Protein AF-A0A382E4Y6-F1 (afdb_monomer_lite)

InterPro domains:
  IPR000515 ABC transporter type 1, transmembrane domain MetI-like [PF00528] (157-208)
  IPR000515 ABC transporter type 1, transmembrane domain MetI-like [cd06261] (139-215)
  IPR035906 MetI-like superfamily [G3DSA:1.10.3720.10] (128-218)
  IPR035906 MetI-like superfamily [SSF161098] (133-205)
  IPR045621 ABC transporter type 1, GsiC-like, N-terminal domain [PF19300] (31-145)

pLDDT: mean 83.06, std 12.15, rang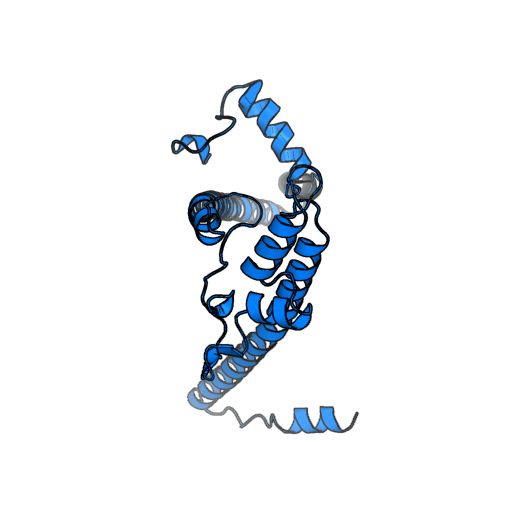e [45.38, 96.25]

Organism: NCBI:txid408172

Structure (mmCIF, N/CA/C/O backbone):
data_AF-A0A382E4Y6-F1
#
_entry.id   AF-A0A382E4Y6-F1
#
loop_
_atom_site.group_PDB
_atom_site.id
_atom_site.type_symbol
_atom_site.label_atom_id
_atom_site.label_alt_id
_atom_site.label_comp_id
_atom_site.label_asym_id
_atom_site.label_entity_id
_atom_site.label_seq_id
_atom_site.pdbx_PDB_ins_code
_atom_site.Cartn_x
_atom_site.Cartn_y
_atom_site.Cartn_z
_atom_site.occupancy
_atom_site.B_iso_or_equiv
_atom_site.auth_seq_id
_atom_site.auth_comp_id
_atom_site.auth_asym_id
_atom_site.auth_atom_id
_atom_site.pdbx_PDB_model_num
ATOM 1 N N . MET A 1 1 ? -4.560 -41.224 6.521 1.00 51.28 1 MET A N 1
ATOM 2 C CA . MET A 1 1 ? -4.813 -40.820 7.931 1.00 51.28 1 MET A CA 1
ATOM 3 C C . MET A 1 1 ? -3.681 -41.169 8.910 1.00 51.28 1 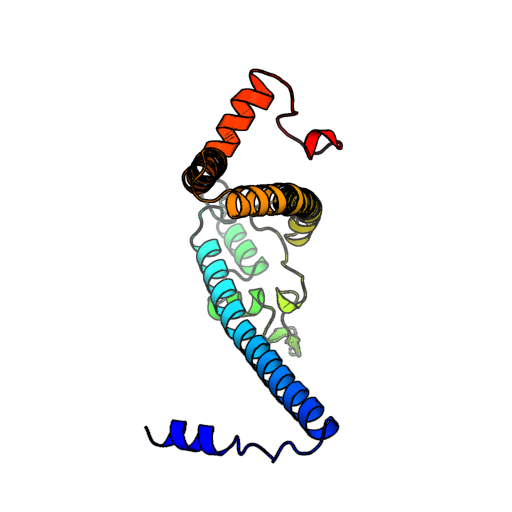MET A C 1
ATOM 5 O O . MET A 1 1 ? -3.646 -40.621 10.003 1.00 51.28 1 MET A O 1
ATOM 9 N N . THR A 1 2 ? -2.705 -42.002 8.540 1.00 55.41 2 THR A N 1
ATOM 10 C CA . THR A 1 2 ? -1.628 -42.487 9.430 1.00 55.41 2 THR A CA 1
ATOM 11 C C . THR A 1 2 ? -0.417 -41.550 9.576 1.00 55.41 2 THR A C 1
ATOM 13 O O . THR A 1 2 ? 0.261 -41.594 10.602 1.00 55.41 2 THR A O 1
ATOM 16 N N . LEU A 1 3 ? -0.154 -40.653 8.613 1.00 51.41 3 LEU A N 1
ATOM 17 C CA . LEU A 1 3 ? 0.979 -39.710 8.685 1.00 51.41 3 LEU A CA 1
ATOM 18 C C . LEU A 1 3 ? 0.720 -38.518 9.631 1.00 51.41 3 LEU A C 1
ATOM 20 O O . LEU A 1 3 ? 1.614 -38.103 10.366 1.00 51.41 3 LEU A O 1
ATOM 24 N N . PHE A 1 4 ? -0.519 -38.017 9.676 1.00 45.38 4 PHE A N 1
ATOM 25 C CA . PHE A 1 4 ? -0.918 -36.899 10.544 1.00 45.38 4 PHE A CA 1
ATOM 26 C C . PHE A 1 4 ? -0.935 -37.305 12.031 1.00 45.38 4 PHE A C 1
ATOM 28 O O . PHE A 1 4 ? -0.467 -36.563 12.893 1.00 45.38 4 PHE A O 1
ATOM 35 N N . ALA A 1 5 ? -1.350 -38.543 12.327 1.00 53.09 5 ALA A N 1
ATOM 36 C CA . ALA A 1 5 ? -1.283 -39.122 13.671 1.00 53.09 5 ALA A CA 1
ATOM 37 C C . ALA A 1 5 ? 0.167 -39.338 14.164 1.00 53.09 5 ALA A C 1
ATOM 39 O O . ALA A 1 5 ? 0.447 -39.202 15.357 1.00 53.09 5 ALA A O 1
ATOM 40 N N . ARG A 1 6 ? 1.116 -39.626 13.257 1.00 52.06 6 ARG A N 1
ATOM 41 C CA . ARG A 1 6 ? 2.553 -39.723 13.586 1.00 52.06 6 ARG A CA 1
ATOM 42 C C . ARG A 1 6 ? 3.189 -38.360 13.873 1.00 52.06 6 ARG A C 1
ATOM 44 O O . A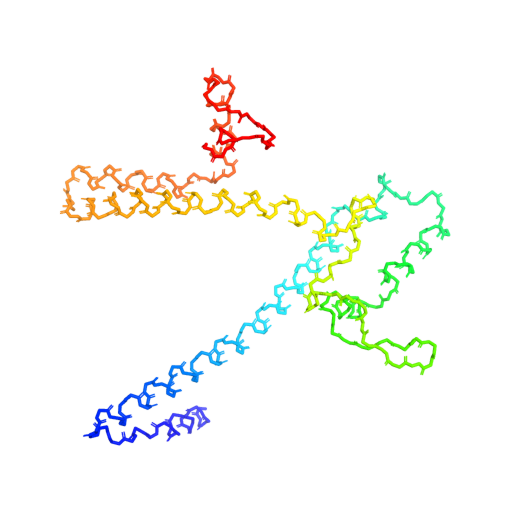RG A 1 6 ? 4.036 -38.276 14.758 1.00 52.06 6 ARG A O 1
ATOM 51 N N . LEU A 1 7 ? 2.755 -37.300 13.190 1.00 50.59 7 LEU A N 1
ATOM 52 C CA . LEU A 1 7 ? 3.208 -35.925 13.439 1.00 50.59 7 LEU A CA 1
ATOM 53 C C . LEU A 1 7 ? 2.771 -35.401 14.818 1.00 50.59 7 LEU A C 1
ATOM 55 O O . LEU A 1 7 ? 3.559 -34.744 15.495 1.00 50.59 7 LEU A O 1
ATOM 59 N N . LEU A 1 8 ? 1.576 -35.775 15.288 1.00 50.34 8 LEU A N 1
ATOM 60 C CA . LEU A 1 8 ? 1.082 -35.405 16.622 1.00 50.34 8 LEU A CA 1
ATOM 61 C C . LEU A 1 8 ? 1.810 -36.132 17.768 1.00 50.34 8 LEU A C 1
ATOM 63 O O . LEU A 1 8 ? 2.012 -35.547 18.829 1.00 50.34 8 LEU A O 1
ATOM 67 N N . LYS A 1 9 ? 2.299 -37.363 17.552 1.00 48.94 9 LYS A N 1
ATOM 68 C CA . LYS A 1 9 ? 3.120 -38.090 18.545 1.00 48.94 9 LYS A CA 1
ATOM 69 C C . LYS A 1 9 ? 4.523 -37.501 18.751 1.00 48.94 9 LYS A C 1
ATOM 71 O O . LYS A 1 9 ? 5.172 -37.843 19.738 1.00 48.94 9 LYS A O 1
ATOM 76 N N . ARG A 1 10 ? 4.995 -36.616 17.863 1.00 52.25 10 ARG A N 1
ATOM 77 C CA . ARG A 1 10 ? 6.308 -35.956 17.995 1.00 52.25 10 ARG A CA 1
ATOM 78 C C . ARG A 1 10 ? 6.296 -34.784 18.986 1.00 52.25 10 ARG A C 1
ATOM 80 O O . ARG A 1 10 ? 7.358 -34.366 19.429 1.00 52.25 10 ARG A O 1
ATOM 87 N N . PHE A 1 11 ? 5.116 -34.331 19.413 1.00 53.75 11 PHE A N 1
ATOM 88 C CA . PHE A 1 11 ? 4.931 -33.382 20.515 1.00 53.75 11 PHE A CA 1
ATOM 89 C C . PHE A 1 11 ? 4.600 -34.121 21.825 1.00 53.75 11 PHE A C 1
ATOM 91 O O . PHE A 1 11 ? 3.566 -33.886 22.452 1.00 53.75 11 PHE A O 1
ATOM 98 N N . LYS A 1 12 ? 5.474 -35.041 22.264 1.00 50.88 12 LYS A N 1
ATOM 99 C CA . LYS A 1 12 ? 5.459 -35.509 23.661 1.00 50.88 12 LYS A CA 1
ATOM 100 C C . LYS A 1 12 ? 5.633 -34.272 24.546 1.00 50.88 12 LYS A C 1
ATOM 102 O O . LYS A 1 12 ? 6.680 -33.639 24.478 1.00 50.88 12 LYS A O 1
ATOM 107 N N . ARG A 1 13 ? 4.616 -33.918 25.338 1.00 56.53 13 ARG A N 1
ATOM 108 C CA . ARG A 1 13 ? 4.716 -32.886 26.381 1.00 56.53 13 ARG A CA 1
ATOM 109 C C . ARG A 1 13 ? 5.816 -33.332 27.360 1.00 56.53 13 ARG A C 1
ATOM 111 O O . ARG A 1 13 ? 5.586 -34.328 28.048 1.00 56.53 13 ARG A O 1
ATOM 118 N N . PRO A 1 14 ? 7.003 -32.698 27.414 1.00 52.12 14 PRO A N 1
ATOM 119 C CA . PRO A 1 14 ? 7.914 -32.962 28.517 1.00 52.12 14 PRO A CA 1
ATOM 120 C C . PRO A 1 14 ? 7.215 -32.465 29.780 1.00 52.12 14 PRO A C 1
ATOM 122 O O . PRO A 1 14 ? 6.557 -31.424 29.757 1.00 52.12 14 PRO A O 1
ATOM 125 N N . ALA A 1 15 ? 7.262 -33.247 30.848 1.00 57.88 15 ALA A N 1
ATOM 126 C CA . ALA A 1 15 ? 6.521 -32.917 32.044 1.00 57.88 15 ALA A CA 1
ATOM 127 C C . ALA A 1 15 ? 7.052 -31.595 32.643 1.00 57.88 15 ALA A C 1
ATOM 129 O O . ALA A 1 15 ? 8.237 -31.409 32.916 1.00 57.88 15 ALA A O 1
ATOM 130 N N . LEU A 1 16 ? 6.141 -30.623 32.704 1.00 55.69 16 LEU A N 1
ATOM 131 C CA . LEU A 1 16 ? 6.367 -29.215 33.018 1.00 55.69 16 LEU A CA 1
ATOM 132 C C . LEU A 1 16 ? 6.394 -29.014 34.540 1.00 55.69 16 LEU A C 1
ATOM 134 O O . LEU A 1 16 ? 5.511 -28.369 35.090 1.00 55.69 16 LEU A O 1
ATOM 138 N N . TYR A 1 17 ? 7.367 -29.591 35.244 1.00 60.00 17 TYR A N 1
ATOM 139 C CA . TYR A 1 17 ? 7.476 -29.439 36.709 1.00 60.00 17 TYR A CA 1
ATOM 140 C C . TYR A 1 17 ? 8.335 -28.240 37.153 1.00 60.00 17 TYR A C 1
ATOM 142 O O . TYR A 1 17 ? 8.435 -27.961 38.341 1.00 60.00 17 TYR A O 1
ATOM 150 N N . SER A 1 18 ? 8.941 -27.500 36.218 1.00 69.50 18 SER A N 1
ATOM 151 C CA . SER A 1 18 ? 9.778 -26.326 36.505 1.00 69.50 18 SER A CA 1
ATOM 152 C C . SER A 1 18 ? 9.370 -25.127 35.647 1.00 69.50 18 SER A C 1
ATOM 154 O O . SER A 1 18 ? 9.156 -25.263 34.439 1.00 69.50 18 SER A O 1
ATOM 156 N N . VAL A 1 19 ? 9.325 -23.935 36.256 1.00 69.12 19 VAL A N 1
ATOM 157 C CA . VAL A 1 19 ? 9.050 -22.646 35.586 1.00 69.12 19 VAL A CA 1
ATOM 158 C C . VAL A 1 19 ? 10.019 -22.403 34.418 1.00 69.12 19 VAL A C 1
ATOM 160 O O . VAL A 1 19 ? 9.626 -21.858 33.386 1.00 69.12 19 VAL A O 1
ATOM 163 N N . ALA A 1 20 ? 11.268 -22.870 34.529 1.00 68.31 20 ALA A N 1
ATOM 164 C CA . ALA A 1 20 ? 12.253 -22.795 33.449 1.00 68.31 20 ALA A CA 1
ATOM 165 C C . ALA A 1 20 ? 11.890 -23.710 32.264 1.00 68.31 20 ALA A C 1
ATOM 167 O O . ALA A 1 20 ? 11.989 -23.294 31.109 1.00 68.31 20 ALA A O 1
ATOM 168 N N . GLY A 1 21 ? 11.391 -24.920 32.541 1.00 67.19 21 GLY A N 1
A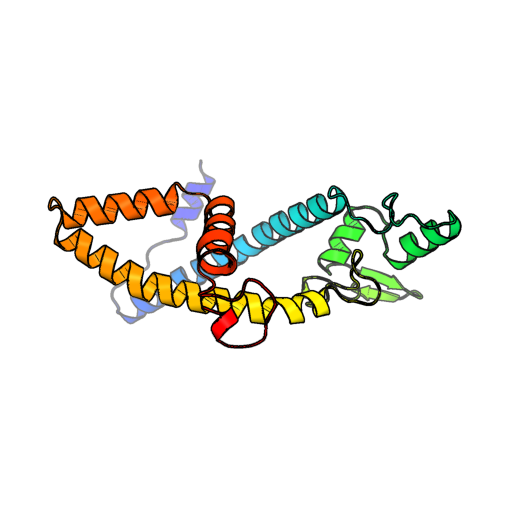TOM 169 C CA . GLY A 1 21 ? 10.909 -25.857 31.520 1.00 67.19 21 GLY A CA 1
ATOM 170 C C . GLY A 1 21 ? 9.664 -25.346 30.789 1.00 67.19 21 GLY A C 1
ATOM 171 O O . GLY A 1 21 ? 9.567 -25.484 29.571 1.00 67.19 21 GLY A O 1
ATOM 172 N N . ALA A 1 22 ? 8.756 -24.676 31.506 1.00 66.81 22 ALA A N 1
ATOM 173 C CA . ALA A 1 22 ? 7.596 -24.018 30.907 1.00 66.81 22 ALA A CA 1
ATOM 174 C C . ALA A 1 22 ? 7.991 -22.858 29.992 1.00 66.81 22 ALA A C 1
ATOM 176 O O . ALA A 1 22 ? 7.550 -22.818 28.844 1.00 66.81 22 ALA A O 1
ATOM 177 N N . ARG A 1 23 ? 8.883 -21.965 30.441 1.00 70.38 23 ARG A N 1
ATOM 178 C CA . ARG A 1 23 ? 9.388 -20.853 29.614 1.00 70.38 23 ARG A CA 1
ATOM 179 C C . ARG A 1 23 ? 10.097 -21.347 28.352 1.00 70.38 23 ARG A C 1
ATOM 181 O O . ARG A 1 23 ? 9.817 -20.836 27.272 1.00 70.38 23 ARG A O 1
ATOM 188 N N . ALA A 1 24 ? 10.959 -22.358 28.462 1.00 68.38 24 ALA A N 1
ATOM 189 C CA . ALA A 1 24 ? 11.664 -22.930 27.314 1.00 68.38 24 ALA A CA 1
ATOM 190 C C . ALA A 1 24 ? 10.701 -23.564 26.295 1.00 68.38 24 ALA A C 1
ATOM 192 O O . ALA A 1 24 ? 10.855 -23.369 25.090 1.00 68.38 24 ALA A O 1
ATOM 193 N N . TRP A 1 25 ? 9.668 -24.265 26.771 1.00 66.88 25 TRP A N 1
ATOM 194 C CA . TRP A 1 25 ? 8.649 -24.863 25.911 1.00 66.88 25 TRP A CA 1
ATOM 195 C C . TRP A 1 25 ? 7.780 -23.805 25.213 1.00 66.88 25 TRP A C 1
ATOM 197 O O . TRP A 1 25 ? 7.598 -23.880 23.998 1.00 66.88 25 TRP A O 1
ATOM 207 N N . PHE A 1 26 ? 7.319 -22.771 25.929 1.00 71.06 26 PHE A N 1
ATOM 208 C CA . PHE A 1 26 ? 6.587 -21.648 25.328 1.00 71.06 26 PHE A CA 1
ATOM 209 C C . PHE A 1 26 ? 7.433 -20.882 24.300 1.00 71.06 26 PHE A C 1
ATOM 211 O O . PHE A 1 26 ? 6.920 -20.568 23.226 1.00 71.06 26 PHE A O 1
ATOM 218 N N . CYS A 1 27 ? 8.720 -20.630 24.565 1.00 70.94 27 CYS A N 1
ATOM 219 C CA . CYS A 1 27 ? 9.629 -20.012 23.593 1.00 70.94 27 CYS A CA 1
ATOM 220 C C . CYS A 1 27 ? 9.820 -20.885 22.347 1.00 70.94 27 CYS A C 1
ATOM 222 O O . CYS A 1 27 ? 9.743 -20.375 21.232 1.00 70.94 27 CYS A O 1
ATOM 224 N N . ALA A 1 28 ? 10.014 -22.197 22.511 1.00 71.25 28 ALA A N 1
ATOM 225 C CA . ALA A 1 28 ? 10.185 -23.118 21.389 1.00 71.25 28 ALA A CA 1
ATOM 226 C C . ALA A 1 28 ? 8.916 -23.225 20.526 1.00 71.25 28 ALA A C 1
ATOM 228 O O . ALA A 1 28 ? 8.999 -23.200 19.298 1.00 71.25 28 ALA A O 1
ATOM 229 N N . VAL A 1 29 ? 7.735 -23.287 21.151 1.00 76.62 29 VAL A N 1
ATOM 230 C CA . VAL A 1 29 ? 6.440 -23.294 20.449 1.00 76.62 29 VAL A CA 1
ATOM 231 C C . VAL A 1 29 ? 6.194 -21.961 19.736 1.00 76.62 29 VAL A C 1
ATOM 233 O O . VAL A 1 29 ? 5.791 -21.961 18.573 1.00 76.62 29 VAL A O 1
ATOM 236 N N . SER A 1 30 ? 6.489 -20.833 20.386 1.00 82.00 30 SER A N 1
ATOM 237 C CA . SER A 1 30 ? 6.337 -19.495 19.799 1.00 82.00 30 SER A CA 1
ATOM 238 C C . SER A 1 30 ? 7.295 -19.271 18.627 1.00 82.00 30 SER A C 1
ATOM 240 O O . SER A 1 30 ? 6.879 -18.743 17.598 1.00 82.00 30 SER A O 1
ATOM 242 N N . LEU A 1 31 ? 8.547 -19.730 18.732 1.00 85.94 31 LEU A N 1
ATOM 243 C CA . LEU A 1 31 ? 9.537 -19.654 17.657 1.00 85.94 31 LEU A CA 1
ATOM 244 C C . LEU A 1 31 ? 9.159 -20.558 16.480 1.00 85.94 31 LEU A C 1
ATOM 246 O O . LEU A 1 31 ? 9.205 -20.120 15.335 1.00 85.94 31 LEU A O 1
ATOM 250 N N . ALA A 1 32 ? 8.726 -21.795 16.740 1.00 85.19 32 ALA A N 1
ATOM 251 C CA . ALA A 1 32 ? 8.259 -22.697 15.690 1.00 85.19 32 ALA A CA 1
ATOM 252 C C . ALA A 1 32 ? 7.020 -22.140 14.968 1.00 85.19 32 ALA A C 1
ATOM 254 O O . ALA A 1 32 ? 6.927 -22.228 13.743 1.00 85.19 32 ALA A O 1
ATOM 255 N N . TYR A 1 33 ? 6.085 -21.529 15.703 1.00 87.81 33 TYR A N 1
ATOM 256 C CA . TYR A 1 33 ? 4.931 -20.843 15.122 1.00 87.81 33 TYR A CA 1
ATOM 257 C C . TYR A 1 33 ? 5.346 -19.616 14.301 1.00 87.81 33 TYR A C 1
ATOM 259 O O . TYR A 1 33 ? 4.873 -19.451 13.178 1.00 87.81 33 TYR A O 1
ATOM 267 N N . PHE A 1 34 ? 6.260 -18.790 14.817 1.00 90.50 34 PHE A N 1
ATOM 268 C CA . PHE A 1 34 ? 6.789 -17.622 14.114 1.00 90.50 34 PHE A CA 1
ATOM 269 C C . PHE A 1 34 ? 7.501 -18.010 12.813 1.00 90.50 34 PHE A C 1
ATOM 271 O O . PHE A 1 34 ? 7.185 -17.464 11.759 1.00 90.50 34 PHE A O 1
ATOM 278 N N . LEU A 1 35 ? 8.388 -19.007 12.854 1.00 91.94 35 LEU A N 1
ATOM 279 C CA . LEU A 1 35 ? 9.085 -19.524 11.673 1.00 91.94 35 LEU A CA 1
ATOM 280 C C . LEU A 1 35 ? 8.115 -20.146 10.668 1.00 91.94 35 LEU A C 1
ATOM 282 O O . LEU A 1 35 ? 8.244 -19.911 9.471 1.00 91.94 35 LEU A O 1
ATOM 286 N N . ARG A 1 36 ? 7.104 -20.890 11.134 1.00 90.50 36 ARG A N 1
ATOM 287 C CA . ARG A 1 36 ? 6.051 -21.420 10.259 1.00 90.50 36 ARG A CA 1
ATOM 288 C C . ARG A 1 36 ? 5.264 -20.292 9.598 1.00 90.50 36 ARG A C 1
ATOM 290 O O . ARG A 1 36 ? 4.980 -20.381 8.409 1.00 90.50 36 ARG A O 1
ATOM 297 N N . ARG A 1 37 ? 4.944 -19.229 10.339 1.00 89.88 37 ARG A N 1
ATOM 298 C CA . ARG A 1 37 ? 4.254 -18.049 9.810 1.00 89.88 37 ARG A CA 1
ATOM 299 C C . ARG A 1 37 ? 5.113 -17.322 8.777 1.00 89.88 37 ARG A C 1
ATOM 301 O O . ARG A 1 37 ? 4.612 -16.996 7.706 1.00 89.88 37 ARG A O 1
ATOM 308 N N . LEU A 1 38 ? 6.405 -17.149 9.046 1.00 91.75 38 LEU A N 1
ATOM 309 C CA . LEU A 1 38 ? 7.357 -16.566 8.100 1.00 91.75 38 LEU A CA 1
ATOM 310 C C . LEU A 1 38 ? 7.475 -17.419 6.828 1.00 91.75 38 LEU A C 1
ATOM 312 O O . LEU A 1 38 ? 7.397 -16.893 5.722 1.00 91.75 38 LEU A O 1
ATOM 316 N N . ALA A 1 39 ? 7.546 -18.743 6.973 1.00 92.38 39 ALA A N 1
ATOM 317 C CA . ALA A 1 39 ? 7.551 -19.666 5.845 1.00 92.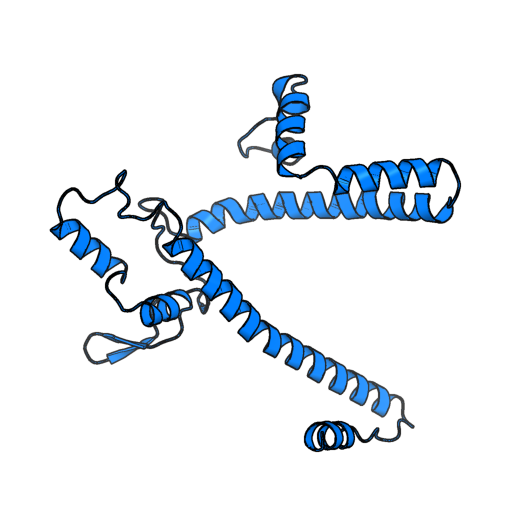38 39 ALA A CA 1
ATOM 318 C C . ALA A 1 39 ? 6.252 -19.603 5.026 1.00 92.38 39 ALA A C 1
ATOM 320 O O . ALA A 1 39 ? 6.313 -19.735 3.811 1.00 92.38 39 ALA A O 1
ATOM 321 N N . THR A 1 40 ? 5.088 -19.359 5.648 1.00 91.50 40 THR A N 1
ATOM 322 C CA . THR A 1 40 ? 3.821 -19.148 4.918 1.00 91.50 40 THR A CA 1
ATOM 323 C C . THR A 1 40 ? 3.718 -17.785 4.231 1.00 91.50 40 THR A C 1
ATOM 325 O O . THR A 1 40 ? 2.948 -17.655 3.283 1.00 91.50 40 THR A O 1
ATOM 328 N N . LEU A 1 41 ? 4.499 -16.779 4.649 1.00 92.19 41 LEU A N 1
ATOM 329 C CA . LEU A 1 41 ? 4.539 -15.481 3.965 1.00 92.19 41 LEU A CA 1
ATOM 330 C C . LEU A 1 41 ? 5.225 -15.576 2.603 1.00 92.19 41 LEU A C 1
ATOM 332 O O . LEU A 1 41 ? 4.799 -14.903 1.673 1.00 92.19 41 LEU A O 1
ATOM 336 N N . VAL A 1 42 ? 6.239 -16.430 2.460 1.00 91.12 42 VAL A N 1
ATOM 337 C CA . VAL A 1 42 ? 6.957 -16.611 1.189 1.00 91.12 42 VAL A CA 1
ATOM 338 C C . VAL A 1 42 ? 6.017 -17.004 0.035 1.00 91.12 42 VAL A C 1
ATOM 340 O O . VAL A 1 42 ? 5.952 -16.252 -0.937 1.00 91.12 42 VAL A O 1
ATOM 343 N N . PRO A 1 43 ? 5.237 -18.106 0.104 1.00 92.56 43 PRO A N 1
ATOM 344 C CA . PRO A 1 43 ? 4.317 -18.459 -0.972 1.00 92.56 43 PRO A CA 1
ATOM 345 C C . PRO A 1 43 ? 3.209 -17.416 -1.144 1.00 92.56 43 PRO A C 1
ATOM 347 O O . PRO A 1 43 ? 2.799 -17.166 -2.271 1.00 92.56 43 PRO A O 1
ATOM 350 N N . LEU A 1 44 ? 2.758 -16.762 -0.067 1.00 93.88 44 LEU A N 1
ATOM 351 C CA . LEU A 1 44 ? 1.761 -15.695 -0.153 1.00 93.88 44 LEU A CA 1
ATOM 352 C C . LEU A 1 44 ? 2.271 -14.508 -0.986 1.00 93.88 44 LEU A C 1
ATOM 354 O O . LEU A 1 44 ? 1.586 -14.062 -1.902 1.00 93.88 44 LEU A O 1
ATOM 358 N N . VAL A 1 45 ? 3.481 -14.022 -0.701 1.00 91.81 45 VAL A N 1
ATOM 359 C CA . VAL A 1 45 ? 4.112 -12.921 -1.444 1.00 91.81 45 VAL A CA 1
ATOM 360 C C . VAL A 1 45 ? 4.377 -13.326 -2.893 1.00 91.81 45 VAL A C 1
ATOM 362 O O . VAL A 1 45 ? 4.147 -12.526 -3.799 1.00 91.81 45 VAL A O 1
ATOM 365 N N . LEU A 1 46 ? 4.796 -14.568 -3.147 1.00 91.88 46 LEU A N 1
ATOM 366 C CA . LEU A 1 46 ? 4.967 -15.070 -4.513 1.00 91.88 46 LEU A CA 1
ATOM 367 C C . LEU A 1 46 ? 3.639 -15.083 -5.281 1.00 91.88 46 LEU A C 1
ATOM 369 O O . LEU A 1 46 ? 3.578 -14.561 -6.389 1.00 91.88 46 LEU A O 1
ATOM 373 N N . VAL A 1 47 ? 2.554 -15.576 -4.683 1.00 94.50 47 VAL A N 1
ATOM 374 C CA . VAL A 1 47 ? 1.228 -15.563 -5.322 1.00 94.50 47 VAL A CA 1
ATOM 375 C C . VAL A 1 47 ? 0.759 -14.132 -5.594 1.00 94.50 47 VAL A C 1
ATOM 377 O O . VAL A 1 47 ? 0.357 -13.829 -6.714 1.00 94.50 47 VAL A O 1
ATOM 380 N N . ILE A 1 48 ? 0.849 -13.231 -4.612 1.00 94.81 48 ILE A N 1
ATOM 381 C CA . ILE A 1 48 ? 0.411 -11.836 -4.777 1.00 94.81 48 ILE A CA 1
ATOM 382 C C . ILE A 1 48 ? 1.258 -11.116 -5.833 1.00 94.81 48 ILE A C 1
ATOM 384 O O . ILE A 1 48 ? 0.709 -10.431 -6.692 1.00 94.81 48 ILE A O 1
ATOM 388 N N . SER A 1 49 ? 2.581 -11.290 -5.812 1.00 92.44 49 SER A N 1
ATOM 389 C CA . SER A 1 49 ? 3.478 -10.684 -6.804 1.00 92.44 49 SER A CA 1
ATOM 390 C C . SER A 1 49 ? 3.237 -11.231 -8.210 1.00 92.44 49 SER A C 1
ATOM 392 O O . SER A 1 49 ? 3.276 -10.467 -9.170 1.00 92.44 49 SER A O 1
ATOM 394 N N . PHE A 1 50 ? 2.936 -12.525 -8.345 1.00 93.25 50 PHE A N 1
ATOM 395 C CA . PHE A 1 50 ? 2.575 -13.133 -9.622 1.00 93.25 50 PHE A CA 1
ATOM 396 C C . PHE A 1 50 ? 1.252 -12.582 -10.158 1.00 93.25 50 PHE A C 1
ATOM 398 O O . PHE A 1 50 ? 1.166 -12.213 -11.329 1.00 93.25 50 PHE A O 1
ATOM 405 N N . LEU A 1 51 ? 0.234 -12.469 -9.300 1.00 93.94 51 LEU A N 1
ATOM 406 C CA . LEU A 1 51 ? -1.045 -11.864 -9.667 1.00 93.94 51 LEU A CA 1
ATOM 407 C C . LEU A 1 51 ? -0.873 -10.398 -10.071 1.00 93.94 51 LEU A C 1
ATOM 409 O O . LEU A 1 51 ? -1.414 -9.990 -11.095 1.00 93.94 51 LEU A O 1
ATOM 413 N N . ALA A 1 52 ? -0.081 -9.624 -9.326 1.00 91.00 52 ALA A N 1
ATOM 414 C CA . ALA A 1 52 ? 0.232 -8.238 -9.662 1.00 91.00 52 ALA A CA 1
ATOM 415 C C . ALA A 1 52 ? 0.958 -8.130 -11.013 1.00 91.00 52 ALA A C 1
ATOM 417 O O . ALA A 1 52 ? 0.582 -7.311 -11.849 1.00 91.00 52 ALA A O 1
ATOM 418 N N . PHE A 1 53 ? 1.943 -8.996 -11.266 1.00 90.25 53 PHE A N 1
ATOM 419 C CA . PHE A 1 53 ? 2.643 -9.071 -12.548 1.00 90.25 53 PHE A CA 1
ATOM 420 C C . PHE A 1 53 ? 1.687 -9.377 -13.710 1.00 90.25 53 PHE A C 1
ATOM 422 O O . PHE A 1 53 ? 1.749 -8.719 -14.749 1.00 90.25 53 PHE A O 1
ATOM 429 N N . CYS A 1 54 ? 0.771 -10.334 -13.534 1.00 90.88 54 CYS A N 1
ATOM 430 C CA . CYS A 1 54 ? -0.244 -10.646 -14.540 1.00 90.88 54 CYS A CA 1
ATOM 431 C C . CYS A 1 54 ? -1.195 -9.465 -14.762 1.00 90.88 54 CYS A C 1
ATOM 433 O O . CYS A 1 54 ? -1.467 -9.106 -15.905 1.00 90.88 54 CYS A O 1
ATOM 435 N N . LEU A 1 55 ? -1.656 -8.827 -13.682 1.00 89.25 55 LEU A N 1
ATOM 436 C CA . LEU A 1 55 ? -2.569 -7.690 -13.744 1.00 89.25 55 LEU A CA 1
ATOM 437 C C . LEU A 1 55 ? -1.954 -6.521 -14.517 1.00 89.25 55 LEU A C 1
ATOM 439 O O . LEU A 1 55 ? -2.614 -5.970 -15.387 1.00 89.25 55 LEU A O 1
ATOM 443 N N . VAL A 1 56 ? -0.688 -6.182 -14.260 1.00 84.06 56 VAL A N 1
ATOM 444 C CA . VAL A 1 56 ? 0.016 -5.096 -14.965 1.00 84.06 56 VAL A CA 1
ATOM 445 C C . VAL A 1 56 ? 0.171 -5.386 -16.458 1.00 84.06 56 VAL A C 1
ATOM 447 O O . VAL A 1 56 ? 0.121 -4.460 -17.259 1.00 84.06 56 VAL A O 1
ATOM 450 N N . ARG A 1 57 ? 0.325 -6.654 -16.859 1.00 82.06 57 ARG A N 1
ATOM 451 C CA . ARG A 1 57 ? 0.390 -7.021 -18.283 1.00 82.06 57 ARG A CA 1
ATOM 452 C C . ARG A 1 57 ? -0.946 -6.983 -19.003 1.00 82.06 57 ARG A C 1
ATOM 454 O O . ARG A 1 57 ? -0.968 -6.769 -20.209 1.00 82.06 57 ARG A O 1
ATOM 461 N N . VAL A 1 58 ? -2.022 -7.286 -18.287 1.00 84.62 58 VAL A N 1
ATOM 462 C CA . VAL A 1 58 ? -3.383 -7.250 -18.834 1.00 84.62 58 VAL A CA 1
ATOM 463 C C . VAL A 1 58 ? -3.927 -5.822 -18.820 1.00 84.62 58 VAL A C 1
ATOM 465 O O . VAL A 1 58 ? -4.765 -5.476 -19.649 1.00 84.62 58 VAL A O 1
ATOM 468 N N . ALA A 1 59 ? -3.458 -4.993 -17.886 1.00 79.19 59 ALA A N 1
ATOM 469 C CA . ALA A 1 59 ? -3.902 -3.621 -17.747 1.00 79.19 59 ALA A CA 1
ATOM 470 C C . ALA A 1 59 ? -3.559 -2.794 -19.001 1.00 79.19 59 ALA A C 1
ATOM 472 O O . ALA A 1 59 ? -2.404 -2.788 -19.434 1.00 79.19 59 ALA A O 1
ATOM 473 N N . PRO A 1 60 ? -4.529 -2.044 -19.551 1.00 67.56 60 PRO A N 1
ATOM 474 C CA . PRO A 1 60 ? -4.234 -1.013 -20.531 1.00 67.56 60 PRO A CA 1
ATOM 475 C C . PRO A 1 60 ? -3.408 0.097 -19.858 1.00 67.56 60 PRO A C 1
ATOM 477 O O . PRO A 1 60 ? -3.644 0.480 -18.711 1.00 67.56 60 PRO A O 1
ATOM 480 N N . GLY A 1 61 ? -2.418 0.604 -20.572 1.00 64.62 61 GLY A N 1
ATOM 481 C CA . GLY A 1 61 ? -1.481 1.651 -20.172 1.00 64.62 61 GLY A CA 1
ATOM 482 C C . GLY A 1 61 ? -0.019 1.322 -20.483 1.00 64.62 61 GLY A C 1
ATOM 483 O O . GLY A 1 61 ? 0.874 1.974 -19.933 1.00 64.62 61 GLY A O 1
ATOM 484 N N . GLY A 1 62 ? 0.242 0.300 -21.304 1.00 72.44 62 GLY A N 1
ATOM 485 C CA . GLY A 1 62 ? 1.586 -0.168 -21.620 1.00 72.44 62 GLY A CA 1
ATOM 486 C C . GLY A 1 62 ? 2.391 0.830 -22.465 1.00 72.44 62 GLY A C 1
ATOM 487 O O . GLY A 1 62 ? 1.830 1.718 -23.112 1.00 72.44 62 GLY A O 1
ATOM 488 N N . PRO A 1 63 ? 3.725 0.674 -22.534 1.00 66.44 63 PRO A N 1
ATOM 489 C CA . PRO A 1 63 ? 4.589 1.536 -23.347 1.00 66.44 63 PRO A CA 1
ATOM 490 C C . PRO A 1 63 ? 4.334 1.403 -24.862 1.00 66.44 63 PRO A C 1
ATOM 492 O O . PRO A 1 63 ? 4.896 2.171 -25.639 1.00 66.44 63 PRO A O 1
ATOM 495 N N . PHE A 1 64 ? 3.495 0.446 -25.274 1.00 70.00 64 PHE A N 1
ATOM 496 C CA . PHE A 1 64 ? 3.145 0.140 -26.663 1.00 70.00 64 PHE A CA 1
ATOM 497 C C . PHE A 1 64 ? 1.654 0.319 -26.972 1.00 70.00 64 PHE A C 1
ATOM 499 O O . PHE A 1 64 ? 1.194 -0.089 -28.037 1.00 70.00 64 PHE A O 1
ATOM 506 N N . ASP A 1 65 ? 0.887 0.913 -26.060 1.00 69.50 65 ASP A N 1
ATOM 507 C CA . ASP A 1 65 ? -0.521 1.196 -26.321 1.00 69.50 65 ASP A CA 1
ATOM 508 C C . ASP A 1 65 ? -0.676 2.208 -27.452 1.00 69.50 65 ASP A C 1
ATOM 510 O O . ASP A 1 65 ? 0.187 3.058 -27.645 1.00 69.50 65 ASP A O 1
ATOM 514 N N . LYS A 1 66 ? -1.795 2.155 -28.184 1.00 61.41 66 LYS A N 1
ATOM 515 C CA . LYS A 1 66 ? -2.026 2.962 -29.399 1.00 61.41 66 LYS A CA 1
ATOM 516 C C . LYS A 1 66 ? -1.790 4.466 -29.212 1.00 61.41 66 LYS A C 1
ATOM 518 O O . LYS A 1 66 ? -1.325 5.119 -30.135 1.00 61.41 66 LYS A O 1
ATOM 523 N N . GLU A 1 67 ? -2.051 5.003 -28.022 1.00 62.12 67 GLU A N 1
ATOM 524 C CA . GLU A 1 67 ? -1.816 6.418 -27.688 1.00 62.12 67 GLU A CA 1
ATOM 525 C C . GLU A 1 67 ? -0.328 6.782 -27.531 1.00 62.12 67 GLU A C 1
ATOM 527 O O . GLU A 1 67 ? 0.044 7.953 -27.559 1.00 62.12 67 GLU A O 1
ATOM 532 N N . ARG A 1 68 ? 0.538 5.785 -27.331 1.00 64.38 68 ARG A N 1
ATOM 533 C CA . ARG A 1 68 ? 1.980 5.921 -27.065 1.00 64.38 68 ARG A CA 1
ATOM 534 C C . ARG A 1 68 ? 2.831 5.032 -27.972 1.00 64.38 68 ARG A C 1
ATOM 536 O O . ARG A 1 68 ? 4.027 4.882 -27.715 1.00 64.38 68 ARG A O 1
ATOM 543 N N . ALA A 1 69 ? 2.219 4.452 -29.004 1.00 64.50 69 ALA A N 1
ATOM 544 C CA . ALA A 1 69 ? 2.849 3.484 -29.879 1.00 64.50 69 ALA A CA 1
ATOM 545 C C . ALA A 1 69 ? 4.106 4.096 -30.521 1.00 64.50 69 ALA A C 1
ATOM 547 O O . ALA A 1 69 ? 4.076 5.250 -30.966 1.00 64.50 69 ALA A O 1
ATOM 548 N N . PRO A 1 70 ? 5.223 3.356 -30.568 1.00 62.88 70 PRO A N 1
ATOM 549 C CA . PRO A 1 70 ? 6.406 3.797 -31.287 1.00 62.88 70 PRO A CA 1
ATOM 550 C C . PRO A 1 70 ? 6.055 4.084 -32.748 1.00 62.88 70 PRO A C 1
ATOM 552 O O . PRO A 1 70 ? 5.378 3.289 -33.393 1.00 62.88 70 PRO A O 1
ATOM 555 N N . ALA A 1 71 ? 6.546 5.203 -33.284 1.00 63.28 71 ALA A N 1
ATOM 556 C CA . ALA A 1 71 ? 6.256 5.624 -34.657 1.00 63.28 71 ALA A CA 1
ATOM 557 C C . ALA A 1 71 ? 6.795 4.652 -35.728 1.00 63.28 71 ALA A C 1
ATOM 559 O O . ALA A 1 71 ? 6.378 4.706 -36.882 1.00 63.28 71 ALA A O 1
ATOM 560 N N . THR A 1 72 ? 7.728 3.766 -35.361 1.00 79.06 72 THR A N 1
ATOM 561 C CA . THR A 1 72 ? 8.390 2.824 -36.273 1.00 79.06 72 THR A CA 1
ATOM 562 C C . THR A 1 72 ? 8.568 1.462 -35.587 1.00 79.06 72 THR A C 1
ATOM 564 O O . THR A 1 72 ? 8.950 1.432 -34.410 1.00 79.06 72 THR A O 1
ATOM 567 N N . PRO A 1 73 ? 8.369 0.332 -36.296 1.00 80.19 73 PRO A N 1
ATOM 568 C CA . PRO A 1 73 ? 8.556 -1.017 -35.746 1.00 80.19 73 PRO A CA 1
ATOM 569 C C . PRO A 1 73 ? 9.972 -1.285 -35.206 1.00 80.19 73 PRO A C 1
ATOM 571 O O . PRO A 1 73 ? 10.142 -2.086 -34.287 1.00 80.19 73 PRO A O 1
ATOM 574 N N . ASP A 1 74 ? 10.993 -0.587 -35.709 1.00 81.81 74 ASP A N 1
ATOM 575 C CA . ASP A 1 74 ? 12.367 -0.712 -35.205 1.00 81.81 74 ASP A CA 1
ATOM 576 C C . ASP A 1 74 ? 12.537 -0.108 -33.805 1.00 81.81 74 ASP A C 1
ATOM 578 O O . ASP A 1 74 ? 13.229 -0.666 -32.952 1.00 81.81 74 ASP A O 1
ATOM 582 N N . ILE A 1 75 ? 11.842 0.997 -33.520 1.00 80.38 75 ILE A N 1
ATOM 583 C CA . ILE A 1 75 ? 11.839 1.617 -32.190 1.00 80.38 75 ILE A CA 1
ATOM 584 C C . ILE A 1 75 ? 11.126 0.695 -31.198 1.00 80.38 75 ILE A C 1
ATOM 586 O O . ILE A 1 75 ? 11.577 0.538 -30.065 1.00 80.38 75 ILE A O 1
ATOM 590 N N . GLU A 1 76 ? 10.049 0.036 -31.627 1.00 80.94 76 GLU A N 1
ATOM 591 C CA . GLU A 1 76 ? 9.343 -0.946 -30.807 1.00 80.94 76 GLU A CA 1
ATOM 592 C C . GLU A 1 76 ? 10.248 -2.119 -30.413 1.00 80.94 76 GLU A C 1
ATOM 594 O O . GLU A 1 76 ? 10.308 -2.476 -29.236 1.00 80.94 76 GLU A O 1
ATOM 599 N N . ARG A 1 77 ? 11.000 -2.682 -31.366 1.00 83.25 77 ARG A N 1
ATOM 600 C CA . ARG A 1 77 ? 11.964 -3.761 -31.095 1.00 83.25 77 ARG A CA 1
ATOM 601 C C . ARG A 1 77 ? 13.048 -3.320 -30.116 1.00 83.25 77 ARG A C 1
ATOM 603 O O . ARG A 1 77 ? 13.307 -4.028 -29.146 1.00 83.25 77 ARG A O 1
ATOM 610 N N . ASN A 1 78 ? 13.614 -2.132 -30.317 1.00 83.94 78 ASN A N 1
ATOM 611 C CA . ASN A 1 78 ? 14.642 -1.586 -29.433 1.00 83.94 78 ASN A CA 1
ATOM 612 C C . ASN A 1 78 ? 14.115 -1.338 -28.014 1.00 83.94 78 ASN A C 1
ATOM 614 O O . ASN A 1 78 ? 14.816 -1.602 -27.040 1.00 83.94 78 ASN A O 1
ATOM 618 N N . LEU A 1 79 ? 12.872 -0.868 -27.874 1.00 80.19 79 LEU A N 1
ATOM 619 C CA . LEU A 1 79 ? 12.236 -0.688 -26.570 1.00 80.19 79 LEU A CA 1
ATOM 620 C C . LEU A 1 79 ? 11.924 -2.029 -25.901 1.00 80.19 79 LEU A C 1
ATOM 622 O O . LEU A 1 79 ? 12.154 -2.163 -24.701 1.00 80.19 79 LEU A O 1
ATOM 626 N N . LYS A 1 80 ? 11.444 -3.029 -26.651 1.00 84.00 80 LYS A N 1
ATOM 627 C CA . LYS A 1 80 ? 11.208 -4.371 -26.103 1.00 84.00 80 LYS A CA 1
ATOM 628 C C . LYS A 1 80 ? 12.500 -4.984 -25.578 1.00 84.00 80 LYS A C 1
ATOM 630 O O . LYS A 1 80 ? 12.508 -5.399 -24.426 1.00 84.00 80 LYS A O 1
ATOM 635 N N . ALA A 1 81 ? 13.576 -4.925 -26.359 1.00 84.31 81 ALA A N 1
ATOM 636 C CA . ALA A 1 81 ? 14.892 -5.400 -25.941 1.00 84.31 81 ALA A CA 1
ATOM 637 C C . ALA A 1 81 ? 15.426 -4.623 -24.724 1.00 84.31 81 ALA A C 1
ATOM 639 O O . ALA A 1 81 ? 15.901 -5.217 -23.762 1.00 84.31 81 ALA A O 1
ATOM 640 N N . LYS A 1 82 ? 15.289 -3.288 -24.711 1.00 82.81 82 LYS A N 1
ATOM 641 C CA . LYS A 1 82 ? 15.747 -2.440 -23.596 1.00 82.81 82 LYS A CA 1
ATOM 642 C C . LYS A 1 82 ? 15.046 -2.754 -22.271 1.00 82.81 82 LYS A C 1
ATOM 644 O O . LYS A 1 82 ? 15.668 -2.646 -21.220 1.00 82.81 82 LYS A O 1
ATOM 649 N N . TYR A 1 83 ? 13.759 -3.096 -22.310 1.00 82.31 83 TYR A N 1
ATOM 650 C CA . TYR A 1 83 ? 12.964 -3.415 -21.120 1.00 82.31 83 TYR A CA 1
ATOM 651 C C . TYR A 1 83 ? 12.811 -4.924 -20.875 1.00 82.31 83 TYR A C 1
ATOM 653 O O . TYR A 1 83 ? 12.023 -5.310 -20.012 1.00 82.31 83 TYR A O 1
ATOM 661 N N . HIS A 1 84 ? 13.539 -5.774 -21.610 1.00 85.00 84 HIS A N 1
ATOM 662 C CA . HIS A 1 84 ? 13.442 -7.238 -21.535 1.00 85.00 84 HIS A CA 1
ATOM 663 C C . HIS A 1 84 ? 12.022 -7.780 -21.785 1.00 85.00 84 HIS A C 1
ATOM 665 O O . HIS A 1 84 ? 11.635 -8.836 -21.281 1.00 85.00 84 HIS A O 1
ATOM 671 N N . LEU A 1 85 ? 11.211 -7.047 -22.554 1.00 83.62 85 LEU A N 1
ATOM 672 C CA . LEU A 1 85 ? 9.821 -7.400 -22.850 1.00 83.62 85 LEU A CA 1
ATOM 673 C C . LEU A 1 85 ? 9.702 -8.463 -23.951 1.00 83.62 85 LEU A C 1
ATOM 675 O O . LEU A 1 85 ? 8.627 -9.040 -24.119 1.00 83.62 85 LEU A O 1
ATOM 679 N N . ASP A 1 86 ? 10.794 -8.739 -24.658 1.00 85.31 86 ASP A N 1
ATOM 680 C CA . ASP A 1 86 ? 10.971 -9.787 -25.666 1.00 85.31 86 ASP A CA 1
ATOM 681 C C . ASP A 1 86 ? 11.303 -11.173 -25.076 1.00 85.31 86 ASP A C 1
ATOM 683 O O . ASP A 1 86 ? 11.181 -12.186 -25.764 1.00 85.31 86 ASP A O 1
ATOM 687 N N . GLU A 1 87 ? 11.667 -11.252 -23.794 1.00 86.50 87 GLU A N 1
ATOM 688 C CA . GLU A 1 87 ? 11.972 -12.515 -23.113 1.00 86.50 87 GLU A CA 1
ATOM 689 C C . GLU A 1 87 ? 10.719 -13.373 -22.834 1.00 86.50 87 GLU A C 1
ATOM 691 O O . GLU A 1 87 ? 9.602 -12.859 -22.733 1.00 86.50 87 GLU A O 1
ATOM 696 N N . PRO A 1 88 ? 10.848 -14.696 -22.618 1.00 90.44 88 PRO A N 1
ATOM 697 C CA . PRO A 1 88 ? 9.715 -15.512 -22.189 1.00 90.44 88 PRO A CA 1
ATOM 698 C C . PRO A 1 88 ? 9.178 -15.073 -20.812 1.00 90.44 88 PRO A C 1
ATOM 700 O O . PRO A 1 88 ? 9.936 -14.684 -19.923 1.00 90.44 88 PRO A O 1
ATOM 703 N N . LEU A 1 89 ? 7.857 -15.188 -20.611 1.00 88.12 89 LEU A N 1
ATOM 704 C CA . LEU A 1 89 ? 7.134 -14.645 -19.443 1.00 88.12 89 LEU A CA 1
ATOM 705 C C . LEU A 1 89 ? 7.727 -15.044 -18.088 1.00 88.12 89 LEU A C 1
ATOM 707 O O . LEU A 1 89 ? 7.773 -14.231 -17.167 1.00 88.12 89 LEU A O 1
ATOM 711 N N . TRP A 1 90 ? 8.194 -16.286 -17.968 1.00 88.31 90 TRP A N 1
ATOM 712 C CA . TRP A 1 90 ? 8.794 -16.791 -16.738 1.00 88.31 90 TRP A CA 1
ATOM 713 C C . TRP A 1 90 ? 10.104 -16.066 -16.398 1.00 88.31 90 TRP A C 1
ATOM 715 O O . TRP A 1 90 ? 10.313 -15.739 -15.233 1.00 88.31 90 TRP A O 1
ATOM 725 N N . LYS A 1 91 ? 10.945 -15.735 -17.392 1.00 89.69 91 LYS A N 1
ATOM 726 C CA . LYS A 1 91 ? 12.164 -14.935 -17.176 1.00 89.69 91 LYS A CA 1
ATOM 727 C C . LYS A 1 91 ? 11.823 -13.510 -16.772 1.00 89.69 91 LYS A C 1
ATOM 729 O O . LYS A 1 91 ? 12.405 -12.998 -15.824 1.00 89.69 91 LYS A O 1
ATOM 734 N N . GLN A 1 92 ? 10.820 -12.912 -17.413 1.00 89.31 92 GLN A N 1
ATOM 735 C CA . GLN A 1 92 ? 10.369 -11.566 -17.065 1.00 89.31 92 GLN A CA 1
ATOM 736 C C . GLN A 1 92 ? 9.828 -11.492 -15.625 1.00 89.31 92 GLN A C 1
ATOM 738 O O . GLN A 1 92 ? 10.101 -10.527 -14.915 1.00 89.31 92 GLN A O 1
ATOM 743 N N . TYR A 1 93 ? 9.113 -12.522 -15.157 1.00 90.56 93 TYR A N 1
ATOM 744 C CA . TYR A 1 93 ? 8.668 -12.607 -13.761 1.00 90.56 93 TYR A CA 1
ATOM 745 C C . TYR A 1 93 ? 9.839 -12.807 -12.786 1.00 90.56 93 TYR A C 1
ATOM 747 O O . TYR A 1 93 ? 9.914 -12.140 -11.756 1.00 90.56 93 TYR A O 1
ATOM 755 N N . LEU A 1 94 ? 10.793 -13.678 -13.123 1.00 90.88 94 LEU A N 1
ATOM 756 C CA . LEU A 1 94 ? 11.996 -13.894 -12.318 1.00 90.88 94 LEU A CA 1
ATOM 757 C C . LEU A 1 94 ? 12.860 -12.623 -12.203 1.00 90.88 94 LEU A C 1
ATOM 759 O O . LEU A 1 94 ? 13.324 -12.300 -11.107 1.00 90.88 94 LEU A O 1
ATOM 763 N N . ARG A 1 95 ? 13.002 -11.854 -13.291 1.00 89.69 95 ARG A N 1
ATOM 764 C CA . ARG A 1 95 ? 13.659 -10.536 -13.304 1.00 89.69 95 ARG A CA 1
ATOM 765 C C . ARG A 1 95 ? 12.891 -9.514 -12.462 1.00 89.69 95 ARG A C 1
ATOM 767 O O . ARG A 1 95 ? 13.509 -8.793 -11.689 1.00 89.69 95 ARG A O 1
ATOM 774 N N . PHE A 1 96 ? 11.557 -9.506 -12.536 1.00 89.12 96 PHE A N 1
ATOM 775 C CA . PHE A 1 96 ? 10.703 -8.651 -11.701 1.00 89.12 96 PHE A CA 1
ATOM 776 C C . PHE A 1 96 ? 10.890 -8.916 -10.198 1.00 89.12 96 PHE A C 1
ATOM 778 O O . PHE A 1 96 ? 11.019 -7.974 -9.415 1.00 89.12 96 PHE A O 1
ATOM 785 N N . ILE A 1 97 ? 10.959 -10.184 -9.775 1.00 90.56 97 ILE A N 1
ATOM 786 C CA . ILE A 1 97 ? 11.258 -10.506 -8.370 1.00 90.56 97 ILE A CA 1
ATOM 787 C C . ILE A 1 97 ? 12.729 -10.197 -8.032 1.00 90.56 97 ILE A C 1
ATOM 789 O O . ILE A 1 97 ? 13.036 -9.832 -6.898 1.00 90.56 97 ILE A O 1
ATOM 793 N N . GLY A 1 98 ? 13.634 -10.320 -9.005 1.00 88.00 98 GLY A N 1
ATOM 794 C CA . GLY A 1 98 ? 15.083 -10.222 -8.806 1.00 88.00 98 GLY A CA 1
ATOM 795 C C . GLY A 1 98 ? 15.724 -11.557 -8.413 1.00 88.00 98 GLY A C 1
ATOM 796 O O . GLY A 1 98 ? 16.755 -11.575 -7.743 1.00 88.00 98 GLY A O 1
ATOM 797 N N . ILE A 1 99 ? 15.109 -12.685 -8.789 1.00 84.31 99 ILE A N 1
ATOM 798 C CA . ILE A 1 99 ? 15.603 -14.040 -8.503 1.00 84.31 99 ILE A CA 1
ATOM 799 C C . ILE A 1 99 ? 15.986 -14.707 -9.819 1.00 84.31 99 ILE A C 1
ATOM 801 O O . ILE A 1 99 ? 15.122 -15.095 -10.595 1.00 84.31 99 ILE A O 1
ATOM 805 N N . GLY A 1 100 ? 17.280 -14.880 -10.065 1.00 84.81 100 GLY A N 1
ATOM 806 C CA . GLY A 1 100 ? 17.789 -15.620 -11.217 1.00 84.81 100 GLY A CA 1
ATOM 807 C C . GLY A 1 100 ? 19.119 -15.077 -11.710 1.00 84.81 100 GLY A C 1
ATOM 808 O O . GLY A 1 100 ? 19.641 -14.102 -11.167 1.00 84.81 100 GLY A O 1
ATOM 809 N N . PHE A 1 101 ? 19.668 -15.744 -12.721 1.00 83.25 101 PHE A N 1
ATOM 810 C CA . PHE A 1 101 ? 20.971 -15.430 -13.286 1.00 83.25 101 PHE A CA 1
ATOM 811 C C . PHE A 1 101 ? 20.863 -15.262 -14.796 1.00 83.25 101 PHE A C 1
ATOM 813 O O . PHE A 1 101 ? 20.200 -16.044 -15.480 1.00 83.25 101 PHE A O 1
ATOM 820 N N . GLU A 1 102 ? 21.549 -14.249 -15.299 1.00 82.50 102 GLU A N 1
ATOM 821 C CA . GLU A 1 102 ? 21.704 -13.957 -16.711 1.00 82.50 102 GLU A CA 1
ATOM 822 C C . GLU A 1 102 ? 23.181 -14.064 -17.080 1.00 82.50 102 GLU A C 1
ATOM 824 O O . GLU A 1 102 ? 24.064 -13.647 -16.325 1.00 82.50 102 GLU A O 1
ATOM 829 N N . LYS A 1 103 ? 23.451 -14.655 -18.244 1.00 80.19 103 LYS A N 1
ATOM 830 C CA . LYS A 1 103 ? 24.803 -14.760 -18.781 1.00 80.19 103 LYS A CA 1
ATOM 831 C C . LYS A 1 103 ? 25.120 -13.472 -19.545 1.00 80.19 103 LYS A C 1
ATOM 833 O O . LYS A 1 103 ? 24.483 -13.201 -20.561 1.00 80.19 103 LYS A O 1
ATOM 838 N N . ARG A 1 104 ? 26.087 -12.684 -19.072 1.00 78.38 104 ARG A N 1
ATOM 839 C CA . ARG A 1 104 ? 26.516 -11.411 -19.675 1.00 78.38 104 ARG A CA 1
ATOM 840 C C . ARG A 1 104 ? 28.030 -11.435 -19.865 1.00 78.38 104 ARG A C 1
ATOM 842 O O . ARG A 1 104 ? 28.751 -11.625 -18.895 1.00 78.38 104 ARG A O 1
ATOM 849 N N . ASN A 1 105 ? 28.494 -11.258 -21.106 1.00 79.06 105 ASN A N 1
ATOM 850 C CA . ASN A 1 105 ? 29.917 -11.320 -21.487 1.00 79.06 105 ASN A CA 1
ATOM 851 C C . ASN A 1 105 ? 30.629 -12.589 -20.971 1.00 79.06 105 ASN A C 1
ATOM 853 O O . ASN A 1 105 ? 31.669 -12.507 -20.333 1.00 79.06 105 ASN A O 1
ATOM 857 N N . ASP A 1 106 ? 30.019 -13.754 -21.200 1.00 84.31 106 ASP A N 1
ATOM 858 C CA . ASP A 1 106 ? 30.464 -15.070 -20.715 1.00 84.31 106 ASP A CA 1
ATOM 859 C C . ASP A 1 106 ? 30.452 -15.330 -19.197 1.00 84.31 106 ASP A C 1
ATOM 861 O O . ASP A 1 106 ? 30.674 -16.466 -18.778 1.00 84.31 106 ASP A O 1
ATOM 865 N N . GLU A 1 107 ? 30.028 -14.366 -18.380 1.00 86.50 107 GLU A N 1
ATOM 866 C CA . GLU A 1 107 ? 29.888 -14.528 -16.929 1.00 86.50 107 GLU A CA 1
ATOM 867 C C . GLU A 1 107 ? 28.426 -14.666 -16.486 1.00 86.50 107 GLU A C 1
ATOM 869 O O . GLU A 1 107 ? 27.523 -14.009 -17.008 1.00 86.50 107 GLU A O 1
ATOM 874 N N . TRP A 1 108 ? 28.179 -15.500 -15.473 1.00 81.75 108 TRP A N 1
ATOM 875 C CA . TRP A 1 108 ? 26.871 -15.606 -14.827 1.00 81.75 108 TRP A CA 1
ATOM 876 C C . TRP A 1 108 ? 26.724 -14.528 -13.760 1.00 81.75 108 TRP A C 1
ATOM 878 O O . TRP A 1 108 ? 27.430 -14.542 -12.751 1.00 81.75 108 TRP A O 1
ATOM 888 N N . ARG A 1 109 ? 25.772 -13.613 -13.945 1.00 82.69 109 ARG A N 1
ATOM 889 C CA . ARG A 1 109 ? 25.462 -12.570 -12.963 1.00 82.69 109 ARG A CA 1
ATOM 890 C C . ARG A 1 109 ? 24.008 -12.677 -12.544 1.00 82.69 109 ARG A C 1
ATOM 892 O O . ARG A 1 109 ? 23.143 -13.006 -13.349 1.00 82.69 109 ARG A O 1
ATOM 899 N N . ALA A 1 110 ? 23.732 -12.436 -11.267 1.00 83.69 110 ALA A N 1
ATOM 900 C CA . ALA A 1 110 ? 22.355 -12.349 -10.800 1.00 83.69 110 ALA A CA 1
ATOM 901 C C . ALA A 1 110 ? 21.653 -11.168 -11.489 1.00 83.69 110 ALA A C 1
ATOM 903 O O . ALA A 1 110 ? 22.311 -10.159 -11.750 1.00 83.69 110 ALA A O 1
ATOM 904 N N . PHE A 1 111 ? 20.346 -11.275 -11.747 1.00 84.12 111 PHE A N 1
ATOM 905 C CA . PHE A 1 111 ? 19.573 -10.185 -12.355 1.00 84.12 111 PHE A CA 1
ATOM 906 C C . PHE A 1 111 ? 19.838 -8.853 -11.654 1.00 84.12 111 PHE A C 1
ATOM 908 O O . PHE A 1 111 ? 19.923 -8.808 -10.429 1.00 84.12 111 PHE A O 1
ATOM 915 N N . GLU A 1 112 ? 20.010 -7.780 -12.423 1.00 78.69 112 GLU A N 1
ATOM 916 C CA . GLU A 1 112 ? 20.160 -6.423 -11.898 1.00 78.69 112 GLU A CA 1
ATOM 917 C C . GLU A 1 112 ? 18.782 -5.920 -11.427 1.00 78.69 112 GLU A C 1
ATOM 919 O O . GLU A 1 112 ? 17.789 -6.065 -12.137 1.00 78.69 112 GLU A O 1
ATOM 924 N N . GLY A 1 113 ? 18.716 -5.390 -10.202 1.00 81.75 113 GLY A N 1
ATOM 925 C CA . GLY A 1 113 ? 17.472 -4.922 -9.581 1.00 81.75 113 GLY A CA 1
ATOM 926 C C . GLY A 1 113 ? 16.474 -6.013 -9.157 1.00 81.75 113 GLY A C 1
ATOM 927 O O . GLY A 1 113 ? 16.847 -7.151 -8.861 1.00 81.75 113 GLY A O 1
ATOM 928 N N . GLY A 1 114 ? 15.202 -5.624 -9.058 1.00 85.88 114 GLY A N 1
ATOM 929 C CA . GLY A 1 114 ? 14.069 -6.470 -8.688 1.00 85.88 114 GLY A CA 1
ATOM 930 C C . GLY A 1 114 ? 13.508 -6.195 -7.290 1.00 85.88 114 GLY A C 1
ATOM 931 O O . GLY A 1 114 ? 14.141 -5.562 -6.437 1.00 85.88 114 GLY A O 1
ATOM 932 N N . LEU A 1 115 ? 12.311 -6.736 -7.041 1.00 86.62 115 LEU A N 1
ATOM 933 C CA . LEU A 1 115 ? 11.568 -6.605 -5.781 1.00 86.62 115 LEU A CA 1
ATOM 934 C C . LEU A 1 115 ? 12.422 -6.943 -4.547 1.00 86.62 115 LEU A C 1
ATOM 936 O O . LEU A 1 115 ? 12.359 -6.241 -3.542 1.00 86.62 115 LEU A O 1
ATOM 940 N N . ALA A 1 116 ? 13.249 -7.989 -4.629 1.00 86.12 116 ALA A N 1
ATOM 941 C CA . ALA A 1 116 ? 14.105 -8.432 -3.528 1.00 86.12 116 ALA A CA 1
ATOM 942 C C . ALA A 1 116 ? 15.238 -7.447 -3.183 1.00 86.12 116 ALA A C 1
ATOM 944 O O . ALA A 1 116 ? 15.736 -7.462 -2.059 1.00 86.12 116 ALA A O 1
ATOM 945 N N . ARG A 1 117 ? 15.653 -6.599 -4.132 1.00 85.94 117 ARG A N 1
ATOM 946 C CA . ARG A 1 117 ? 16.699 -5.579 -3.938 1.00 85.94 117 ARG A CA 1
ATOM 947 C C . ARG A 1 117 ? 16.136 -4.185 -3.678 1.00 85.94 117 ARG A C 1
ATOM 949 O O . ARG A 1 117 ? 16.907 -3.266 -3.427 1.00 85.94 117 ARG A O 1
ATOM 956 N N . GLY A 1 118 ? 14.812 -4.030 -3.730 1.00 87.69 118 GLY A N 1
ATOM 957 C CA . GLY A 1 118 ? 14.149 -2.736 -3.595 1.00 87.69 118 GLY A CA 1
ATOM 958 C C . GLY A 1 118 ? 14.365 -1.810 -4.792 1.00 87.69 118 GLY A C 1
ATOM 959 O O . GLY A 1 118 ? 14.136 -0.613 -4.661 1.00 87.69 118 GLY A O 1
ATOM 960 N N . ASP A 1 119 ? 14.792 -2.338 -5.940 1.00 89.38 119 ASP A N 1
ATOM 961 C CA . ASP A 1 119 ? 14.921 -1.585 -7.188 1.00 89.38 119 ASP A CA 1
ATOM 962 C C . ASP A 1 119 ? 13.842 -2.065 -8.159 1.00 89.38 119 ASP A C 1
ATOM 964 O O . ASP A 1 119 ? 13.899 -3.171 -8.697 1.00 89.38 119 ASP A O 1
ATOM 968 N N . PHE A 1 120 ? 12.820 -1.235 -8.341 1.00 86.81 120 PHE A N 1
ATOM 969 C CA . PHE A 1 120 ? 11.669 -1.525 -9.188 1.00 86.81 120 PHE A CA 1
ATOM 970 C C . PHE A 1 120 ? 11.900 -1.125 -10.652 1.00 86.81 120 PHE A C 1
ATOM 972 O O . PHE A 1 120 ? 11.036 -1.371 -11.497 1.00 86.81 120 PHE A O 1
ATOM 979 N N . GLY A 1 121 ? 13.048 -0.516 -10.956 1.00 86.94 121 GLY A N 1
ATOM 980 C CA . GLY A 1 121 ? 13.417 -0.102 -12.296 1.00 86.94 121 GLY A CA 1
ATOM 981 C C . GLY A 1 121 ? 12.633 1.109 -12.830 1.00 86.94 121 GLY A C 1
ATOM 982 O O . GLY A 1 121 ? 11.954 1.836 -12.092 1.00 86.94 121 GLY A O 1
ATOM 983 N N . PRO A 1 122 ? 12.756 1.378 -14.140 1.00 87.25 122 PRO A N 1
ATOM 984 C CA . PRO A 1 122 ? 12.125 2.519 -14.797 1.00 87.25 122 PRO A CA 1
ATOM 985 C C . PRO A 1 122 ? 10.601 2.373 -14.901 1.00 87.25 122 PRO A C 1
ATOM 987 O O . PRO A 1 122 ? 10.070 1.285 -15.123 1.00 87.25 122 PRO A O 1
ATOM 990 N N . SER A 1 123 ? 9.879 3.491 -14.820 1.00 85.56 123 SER A N 1
ATOM 991 C CA . SER A 1 123 ? 8.439 3.511 -15.062 1.00 85.56 123 SER A CA 1
ATOM 992 C C . SER A 1 123 ? 8.136 3.316 -16.547 1.00 85.56 123 SER A C 1
ATOM 994 O O . SER A 1 123 ? 8.613 4.056 -17.406 1.00 85.56 123 SER A O 1
ATOM 996 N N . LEU A 1 124 ? 7.266 2.352 -16.853 1.00 80.00 124 LEU A N 1
ATOM 997 C CA . LEU A 1 124 ? 6.740 2.156 -18.208 1.00 80.00 124 LEU A CA 1
ATOM 998 C C . LEU A 1 124 ? 5.645 3.179 -18.566 1.00 80.00 124 LEU A C 1
ATOM 1000 O O . LEU A 1 124 ? 5.304 3.342 -19.737 1.00 80.00 124 LEU A O 1
ATOM 1004 N N . LYS A 1 125 ? 5.107 3.887 -17.560 1.00 78.81 125 LYS A N 1
ATOM 1005 C CA . LYS A 1 125 ? 4.049 4.892 -17.724 1.00 78.81 125 LYS A CA 1
ATOM 1006 C C . LYS A 1 125 ? 4.592 6.321 -17.754 1.00 78.81 125 LYS A C 1
ATOM 1008 O O . LYS A 1 125 ? 4.111 7.120 -18.557 1.00 78.81 125 LYS A O 1
ATOM 1013 N N . TYR A 1 126 ? 5.547 6.661 -16.892 1.00 80.19 126 TYR A N 1
ATOM 1014 C CA . TYR A 1 126 ? 6.106 8.010 -16.785 1.00 80.19 126 TYR A CA 1
ATOM 1015 C C . TYR A 1 126 ? 7.526 8.027 -17.348 1.00 80.19 126 TYR A C 1
ATOM 1017 O O . TYR A 1 126 ? 8.424 7.382 -16.815 1.00 80.19 126 TYR A O 1
ATOM 1025 N N . ARG A 1 127 ? 7.738 8.764 -18.445 1.00 78.56 127 ARG A N 1
ATOM 1026 C CA . ARG A 1 127 ? 9.074 8.895 -19.044 1.00 78.56 127 ARG A CA 1
ATOM 1027 C C . ARG A 1 127 ? 10.018 9.572 -18.048 1.00 78.56 127 ARG A C 1
ATOM 1029 O O . ARG A 1 127 ? 9.615 10.513 -17.376 1.00 78.56 127 ARG A O 1
ATOM 1036 N N . ASN A 1 128 ? 11.263 9.104 -17.997 1.00 82.75 128 ASN A N 1
ATOM 1037 C CA . ASN A 1 128 ? 12.340 9.644 -17.156 1.00 82.75 128 ASN A CA 1
ATOM 1038 C C . ASN A 1 128 ? 12.116 9.555 -15.636 1.00 82.75 128 ASN A C 1
ATOM 1040 O O . ASN A 1 128 ? 12.846 10.194 -14.888 1.00 82.75 128 ASN A O 1
ATOM 1044 N N . HIS A 1 129 ? 11.160 8.747 -15.177 1.00 85.56 129 HIS A N 1
ATOM 1045 C CA . HIS A 1 129 ? 10.976 8.458 -13.756 1.00 85.56 129 HIS A CA 1
ATOM 1046 C C . HIS A 1 129 ? 11.205 6.978 -13.480 1.00 85.56 129 HIS A C 1
ATOM 1048 O O . HIS A 1 129 ? 10.755 6.120 -14.247 1.00 85.56 129 HIS A O 1
ATOM 1054 N N . SER A 1 130 ? 11.869 6.665 -12.371 1.00 91.44 130 SER A N 1
ATOM 1055 C CA . SER A 1 130 ? 11.864 5.310 -11.830 1.00 91.44 130 SER A CA 1
ATOM 1056 C C . SER A 1 130 ? 10.587 5.064 -11.025 1.00 91.44 130 SER A C 1
ATOM 1058 O O . SER A 1 130 ? 9.925 5.989 -10.549 1.00 91.44 130 SER A O 1
ATOM 1060 N N . VAL A 1 131 ? 10.213 3.796 -10.870 1.00 90.31 131 VAL A N 1
ATOM 1061 C CA . VAL A 1 131 ? 9.109 3.416 -9.979 1.00 90.31 131 VAL A CA 1
ATOM 1062 C C . VAL A 1 131 ? 9.448 3.783 -8.529 1.00 90.31 131 VAL A C 1
ATOM 1064 O O . VAL A 1 131 ? 8.570 4.228 -7.791 1.00 90.31 131 VAL A O 1
ATOM 1067 N N . ASN A 1 132 ? 10.723 3.688 -8.145 1.00 93.06 132 ASN A N 1
ATOM 1068 C CA . ASN A 1 132 ? 11.226 4.135 -6.850 1.00 93.06 132 ASN A CA 1
ATOM 1069 C C . ASN A 1 132 ? 10.965 5.624 -6.599 1.00 93.06 132 ASN A C 1
ATOM 1071 O O . ASN A 1 132 ? 10.526 5.960 -5.504 1.00 93.06 132 ASN A O 1
ATOM 1075 N N . ASP A 1 133 ? 11.161 6.495 -7.594 1.00 92.81 133 ASP A N 1
ATOM 1076 C CA . ASP A 1 133 ? 10.896 7.935 -7.449 1.00 92.81 133 ASP A CA 1
ATOM 1077 C C . ASP A 1 133 ? 9.414 8.200 -7.172 1.00 92.81 133 ASP A C 1
ATOM 1079 O O . ASP A 1 133 ? 9.064 8.988 -6.295 1.00 92.81 133 ASP A O 1
ATOM 1083 N N . ILE A 1 134 ? 8.533 7.501 -7.892 1.00 91.06 134 ILE A N 1
ATOM 1084 C CA . ILE A 1 134 ? 7.079 7.626 -7.732 1.00 91.06 134 ILE A CA 1
ATOM 1085 C C . ILE A 1 134 ? 6.663 7.165 -6.330 1.00 91.06 134 ILE A C 1
ATOM 1087 O O . ILE A 1 134 ? 5.886 7.843 -5.655 1.00 91.06 134 ILE A O 1
ATOM 1091 N N . ILE A 1 135 ? 7.200 6.030 -5.870 1.00 92.44 135 ILE A N 1
ATOM 1092 C CA . ILE A 1 135 ? 6.950 5.523 -4.517 1.00 92.44 135 ILE A CA 1
ATOM 1093 C C . ILE A 1 135 ? 7.502 6.501 -3.478 1.00 92.44 135 ILE A C 1
ATOM 1095 O O . ILE A 1 135 ? 6.794 6.824 -2.533 1.00 92.44 135 ILE A O 1
ATOM 1099 N N . ALA A 1 136 ? 8.720 7.012 -3.647 1.00 93.12 136 ALA A N 1
ATOM 1100 C CA . ALA A 1 136 ? 9.345 7.935 -2.703 1.00 93.12 136 ALA A CA 1
ATOM 1101 C C . ALA A 1 136 ? 8.566 9.252 -2.561 1.00 93.12 136 ALA A C 1
ATOM 1103 O O . ALA A 1 136 ? 8.509 9.811 -1.469 1.00 93.12 136 ALA A O 1
ATOM 1104 N N . GLN A 1 137 ? 7.924 9.720 -3.632 1.00 90.19 137 GLN A N 1
ATOM 1105 C CA . GLN A 1 137 ? 7.060 10.902 -3.596 1.00 90.19 137 GLN A CA 1
ATOM 1106 C C . GLN A 1 137 ? 5.698 10.612 -2.944 1.00 90.19 137 GLN A C 1
ATOM 1108 O O . GLN A 1 137 ? 5.209 11.417 -2.154 1.00 90.19 137 GLN A O 1
ATOM 1113 N N . GLY A 1 138 ? 5.076 9.467 -3.246 1.00 89.88 138 GLY A N 1
ATOM 1114 C CA . GLY A 1 138 ? 3.725 9.141 -2.767 1.00 89.88 138 GLY A CA 1
ATOM 1115 C C . GLY A 1 138 ? 3.658 8.493 -1.378 1.00 89.88 138 GLY A C 1
ATOM 1116 O O . GLY A 1 138 ? 2.664 8.652 -0.662 1.00 89.88 138 GLY A O 1
ATOM 1117 N N . LEU A 1 139 ? 4.696 7.755 -0.979 1.00 93.12 139 LEU A N 1
ATOM 1118 C CA . LEU A 1 139 ? 4.723 6.973 0.258 1.00 93.12 139 LEU A CA 1
ATOM 1119 C C . LEU A 1 139 ? 4.641 7.848 1.517 1.00 93.12 139 LEU A C 1
ATOM 1121 O O . LEU A 1 139 ? 3.808 7.526 2.362 1.00 93.12 139 LEU A O 1
ATOM 1125 N N . PRO A 1 140 ? 5.403 8.952 1.671 1.00 91.25 140 PRO A N 1
ATOM 1126 C CA . PRO A 1 140 ? 5.308 9.803 2.860 1.00 91.25 140 PRO A CA 1
ATOM 1127 C C . PRO A 1 140 ? 3.911 10.407 3.033 1.00 91.25 140 PRO A C 1
ATOM 1129 O O . PRO A 1 140 ? 3.379 10.437 4.141 1.00 91.25 140 PRO A O 1
ATOM 1132 N N . VAL A 1 141 ? 3.289 10.819 1.925 1.00 89.81 141 VAL A N 1
ATOM 1133 C CA . VAL A 1 141 ? 1.927 11.365 1.909 1.00 89.81 141 VAL A CA 1
ATOM 1134 C C . VAL A 1 141 ? 0.928 10.301 2.366 1.00 89.81 141 VAL A C 1
ATOM 1136 O O . VAL A 1 141 ? 0.215 10.503 3.348 1.00 89.81 141 VAL A O 1
ATOM 1139 N N . SER A 1 142 ? 0.947 9.127 1.729 1.00 90.75 142 SER A N 1
ATOM 1140 C CA . SER A 1 142 ? 0.049 8.008 2.055 1.00 90.75 142 SER A CA 1
ATOM 1141 C C . SER A 1 142 ? 0.230 7.531 3.497 1.00 90.75 142 SER A C 1
ATOM 1143 O O . SER A 1 142 ? -0.744 7.234 4.186 1.00 90.75 142 SER A O 1
ATOM 1145 N N . LEU A 1 143 ? 1.477 7.484 3.970 1.00 93.44 143 LEU A N 1
ATOM 1146 C CA . LEU A 1 143 ? 1.809 7.080 5.328 1.00 93.44 143 LEU A CA 1
ATOM 1147 C C . LEU A 1 143 ? 1.302 8.100 6.347 1.00 93.44 143 LEU A C 1
ATOM 1149 O O . LEU A 1 143 ? 0.722 7.702 7.352 1.00 93.44 143 LEU A O 1
ATOM 1153 N N . SER A 1 144 ? 1.480 9.397 6.090 1.00 90.94 144 SER A N 1
ATOM 1154 C CA . SER A 1 144 ? 1.008 10.445 7.001 1.00 90.94 144 SER A CA 1
ATOM 1155 C C . SER A 1 144 ? -0.518 10.422 7.163 1.00 90.94 144 SER A C 1
ATOM 1157 O O . SER A 1 144 ? -1.005 10.353 8.293 1.00 90.94 144 SER A O 1
ATOM 1159 N N . LEU A 1 145 ? -1.268 10.343 6.056 1.00 90.25 145 LEU A N 1
ATOM 1160 C CA . LEU A 1 145 ? -2.728 10.191 6.064 1.00 90.25 145 LEU A CA 1
ATOM 1161 C C . LEU A 1 145 ? -3.166 8.893 6.746 1.00 90.25 145 LEU A C 1
ATOM 1163 O O . LEU A 1 145 ? -4.107 8.897 7.539 1.00 90.25 145 LEU A O 1
ATOM 1167 N N . GLY A 1 146 ? -2.479 7.783 6.464 1.00 92.94 146 GLY A N 1
ATOM 1168 C CA . GLY A 1 146 ? -2.772 6.485 7.066 1.00 92.94 146 GLY A CA 1
ATOM 1169 C C . GLY A 1 146 ? -2.576 6.489 8.581 1.00 92.94 146 GLY A C 1
ATOM 1170 O O . GLY A 1 146 ? -3.453 6.029 9.308 1.00 92.94 146 GLY A O 1
ATOM 1171 N N . ILE A 1 147 ? -1.468 7.053 9.068 1.00 94.81 147 ILE A N 1
ATOM 1172 C CA . ILE A 1 147 ? -1.178 7.165 10.503 1.00 94.81 147 ILE A CA 1
ATOM 1173 C C . ILE A 1 147 ? -2.209 8.057 11.191 1.00 94.81 147 ILE A C 1
ATOM 1175 O O . ILE A 1 147 ? -2.739 7.670 12.227 1.00 94.81 147 ILE A O 1
ATOM 1179 N N . LEU A 1 148 ? -2.534 9.220 10.624 1.00 92.19 148 LEU A N 1
ATOM 1180 C CA . LEU A 1 148 ? -3.520 10.124 11.219 1.00 92.19 148 LEU A CA 1
ATOM 1181 C C . LEU A 1 148 ? -4.917 9.508 11.249 1.00 92.19 148 LEU A C 1
ATOM 1183 O O . LEU A 1 148 ? -5.564 9.527 12.294 1.00 92.19 148 LEU A O 1
ATOM 1187 N N . SER A 1 149 ? -5.337 8.875 10.153 1.00 91.69 149 SER A N 1
ATOM 1188 C CA . SER A 1 149 ? -6.607 8.144 10.087 1.00 91.69 149 SER A CA 1
ATOM 1189 C C . SER A 1 149 ? -6.650 7.006 11.104 1.00 91.69 149 SER A C 1
ATOM 1191 O O . SER A 1 149 ? -7.662 6.804 11.769 1.00 91.69 149 SER A O 1
ATOM 1193 N N . PHE A 1 150 ? -5.545 6.276 11.268 1.00 95.44 150 PHE A N 1
ATOM 1194 C CA . PHE A 1 150 ? -5.434 5.194 12.240 1.00 95.44 150 PHE A CA 1
ATOM 1195 C C . PHE A 1 150 ? -5.495 5.708 13.683 1.00 95.44 150 PHE A C 1
ATOM 1197 O O . PHE A 1 150 ? -6.256 5.179 14.492 1.00 95.44 150 PHE A O 1
ATOM 1204 N N . CYS A 1 151 ? -4.757 6.773 14.001 1.00 96.25 151 CYS A N 1
ATOM 1205 C CA . CYS A 1 151 ? -4.805 7.430 15.305 1.00 96.25 151 CYS A CA 1
ATOM 1206 C C . CYS A 1 151 ? -6.206 7.965 15.615 1.00 96.25 151 CYS A C 1
ATOM 1208 O O . CYS A 1 151 ? -6.688 7.781 16.730 1.00 96.25 151 CYS A O 1
ATOM 1210 N N . PHE A 1 152 ? -6.884 8.570 14.638 1.00 93.25 152 PHE A N 1
ATOM 1211 C CA . PHE A 1 152 ? -8.265 9.027 14.782 1.00 93.25 152 PHE A CA 1
ATOM 1212 C C . PHE A 1 152 ? -9.226 7.853 15.008 1.00 93.25 152 PHE A C 1
ATOM 1214 O O . PHE A 1 152 ? -10.029 7.881 15.939 1.00 93.25 152 PHE A O 1
ATOM 1221 N N . ALA A 1 153 ? -9.111 6.786 14.214 1.00 92.81 153 ALA A N 1
ATOM 1222 C CA . ALA A 1 153 ? -9.947 5.598 14.341 1.00 92.81 153 ALA A CA 1
ATOM 1223 C C . ALA A 1 153 ? -9.783 4.919 15.708 1.00 92.81 153 ALA A C 1
ATOM 1225 O O . ALA A 1 153 ? -10.777 4.535 16.317 1.00 92.81 153 ALA A O 1
ATOM 1226 N N . LEU A 1 154 ? -8.559 4.807 16.229 1.00 96.25 154 LEU A N 1
ATOM 1227 C CA . LEU A 1 154 ? -8.333 4.294 17.581 1.00 96.25 154 LEU A CA 1
ATOM 1228 C C . LEU A 1 154 ? -8.825 5.279 18.647 1.00 96.25 154 LEU A C 1
ATOM 1230 O O . LEU A 1 154 ? -9.518 4.876 19.579 1.00 96.25 154 LEU A O 1
ATOM 1234 N N . GLY A 1 155 ? -8.487 6.559 18.494 1.00 96.12 155 GLY A N 1
ATOM 1235 C CA . GLY A 1 155 ? -8.776 7.615 19.459 1.00 96.12 155 GLY A CA 1
ATOM 1236 C C . GLY A 1 155 ? -10.266 7.888 19.643 1.00 96.12 155 GLY A C 1
ATOM 1237 O O . GLY A 1 155 ? -10.692 8.139 20.762 1.00 96.12 155 GLY A O 1
ATOM 1238 N N . PHE A 1 156 ? -11.072 7.790 18.584 1.00 93.38 156 PHE A N 1
ATOM 1239 C CA . PHE A 1 156 ? -12.525 7.969 18.654 1.00 93.38 156 PHE A CA 1
ATOM 1240 C C . PHE A 1 156 ? -13.281 6.642 18.642 1.00 93.38 156 PHE A C 1
ATOM 1242 O O . PHE A 1 156 ? -14.220 6.459 19.418 1.00 93.38 156 PHE A O 1
ATOM 1249 N N . GLY A 1 157 ? -12.872 5.693 17.801 1.00 92.88 157 GLY A N 1
ATOM 1250 C CA . GLY A 1 157 ? -13.580 4.427 17.624 1.00 92.88 157 GLY A CA 1
ATOM 1251 C C . GLY A 1 157 ? -13.557 3.554 18.875 1.00 92.88 157 GLY A C 1
ATOM 1252 O O . GLY A 1 157 ? -14.593 2.994 19.230 1.00 92.88 157 GLY A O 1
ATOM 1253 N N . ILE A 1 158 ? -12.427 3.476 19.594 1.00 95.19 158 ILE A N 1
ATOM 1254 C CA . ILE A 1 158 ? -12.360 2.678 20.827 1.00 95.19 158 ILE A CA 1
ATOM 1255 C C . ILE A 1 158 ? -13.235 3.300 21.924 1.00 95.19 158 ILE A C 1
ATOM 1257 O O . ILE A 1 158 ? -14.089 2.578 22.441 1.00 95.19 158 ILE A O 1
ATOM 1261 N N . PRO A 1 159 ? -13.119 4.599 22.282 1.00 93.81 159 PRO A N 1
ATOM 1262 C CA . PRO A 1 159 ? -13.969 5.176 23.322 1.00 93.81 159 PRO A CA 1
ATOM 1263 C C . PRO A 1 159 ? -15.459 5.118 22.993 1.00 93.81 159 PRO A C 1
ATOM 1265 O O . PRO A 1 159 ? -16.250 4.749 23.857 1.00 93.81 159 PRO A O 1
ATOM 1268 N N . VAL A 1 160 ? -15.853 5.420 21.750 1.00 91.75 160 VAL A N 1
ATOM 1269 C CA . VAL A 1 160 ? -17.260 5.334 21.323 1.00 91.75 160 VAL A CA 1
ATOM 1270 C C . VAL A 1 160 ? -17.751 3.882 21.348 1.00 91.75 160 VAL A C 1
ATOM 1272 O O . VAL A 1 160 ? -18.849 3.611 21.839 1.00 91.75 160 VAL A O 1
ATOM 1275 N N . GLY A 1 161 ? -16.932 2.929 20.899 1.00 92.06 161 GLY A N 1
ATOM 1276 C CA . GLY A 1 161 ? -17.240 1.499 20.965 1.00 92.06 161 GLY A CA 1
ATOM 1277 C C . GLY A 1 161 ? -17.399 0.991 22.401 1.00 92.06 161 GLY A C 1
ATOM 1278 O O . GLY A 1 161 ? -18.357 0.294 22.721 1.00 92.06 161 GLY A O 1
ATOM 1279 N N . VAL A 1 162 ? -16.511 1.396 23.309 1.00 94.25 162 VAL A N 1
ATOM 1280 C CA . VAL A 1 162 ? -16.610 1.051 24.735 1.00 94.25 162 VAL A CA 1
ATOM 1281 C C . VAL A 1 162 ? -17.845 1.701 25.366 1.00 94.25 162 VAL A C 1
ATOM 1283 O O . VAL A 1 162 ? -18.581 1.045 26.100 1.00 94.25 162 VAL A O 1
ATOM 1286 N N . TRP A 1 163 ? -18.120 2.968 25.055 1.00 92.00 163 TRP A N 1
ATOM 1287 C CA . TRP A 1 163 ? -19.273 3.699 25.584 1.00 92.00 163 TRP A CA 1
ATOM 1288 C C . TRP A 1 163 ? -20.611 3.071 25.182 1.00 92.00 163 TRP A C 1
ATOM 1290 O O . TRP A 1 163 ? -21.512 2.927 26.013 1.00 92.00 163 TRP A O 1
ATOM 1300 N N . THR A 1 164 ? -20.736 2.677 23.915 1.00 91.81 164 THR A N 1
ATOM 1301 C CA . THR A 1 164 ? -21.925 1.993 23.384 1.00 91.81 164 THR A CA 1
ATOM 1302 C C . THR A 1 164 ? -22.083 0.606 24.005 1.00 91.81 164 THR A C 1
ATOM 1304 O O . THR A 1 164 ? -23.175 0.276 24.467 1.00 91.81 164 THR A O 1
ATOM 1307 N N . ALA A 1 165 ? -20.988 -0.148 24.154 1.00 91.38 165 ALA A N 1
ATOM 1308 C CA . ALA A 1 165 ? -20.994 -1.467 24.784 1.00 91.38 165 ALA A CA 1
ATOM 1309 C C . ALA A 1 165 ? -21.413 -1.437 26.266 1.00 91.38 165 ALA A C 1
ATOM 1311 O O . ALA A 1 165 ? -22.178 -2.295 26.705 1.00 91.38 165 ALA A O 1
ATOM 1312 N N . ILE A 1 166 ? -20.957 -0.446 27.042 1.00 95.06 166 ILE A N 1
ATOM 1313 C CA . ILE A 1 166 ? -21.345 -0.302 28.459 1.00 95.06 166 ILE A CA 1
ATOM 1314 C C . ILE A 1 166 ? -22.837 0.042 28.592 1.00 95.06 166 ILE A C 1
ATOM 1316 O O . ILE A 1 166 ? -23.487 -0.370 29.552 1.00 95.06 166 ILE A O 1
ATOM 1320 N N . ARG A 1 167 ? -23.408 0.783 27.634 1.00 92.56 167 ARG A N 1
ATOM 1321 C CA . ARG A 1 167 ? -24.822 1.203 27.633 1.00 92.56 167 ARG A CA 1
ATOM 1322 C C . ARG A 1 167 ? -25.710 0.318 26.758 1.00 92.56 167 ARG A C 1
ATOM 1324 O O . ARG A 1 167 ? -26.705 0.800 26.213 1.00 92.56 167 ARG A O 1
ATOM 1331 N N . ARG A 1 168 ? -25.366 -0.964 26.648 1.00 89.31 168 ARG A N 1
ATOM 1332 C CA . ARG A 1 168 ? -26.082 -1.941 25.825 1.00 89.31 168 ARG A CA 1
ATOM 1333 C C . ARG A 1 168 ? -27.595 -1.915 26.070 1.00 89.31 168 ARG A C 1
ATOM 1335 O O . ARG A 1 168 ? -28.043 -1.886 27.216 1.00 89.31 168 ARG A O 1
ATOM 1342 N N . GLY A 1 169 ? -28.374 -1.941 24.991 1.00 90.62 169 GLY A N 1
ATOM 1343 C CA . GLY A 1 169 ? -29.842 -1.927 25.037 1.00 90.62 169 GLY A CA 1
ATOM 1344 C C . GLY A 1 169 ? -30.469 -0.568 25.372 1.00 90.62 169 GLY A C 1
ATOM 1345 O O . GLY A 1 169 ? -31.677 -0.489 25.584 1.00 90.62 169 GLY A O 1
ATOM 1346 N N . ARG A 1 170 ? -29.675 0.509 25.437 1.00 93.56 170 ARG A N 1
ATOM 1347 C CA . ARG A 1 170 ? -30.171 1.891 25.546 1.00 93.56 170 ARG A CA 1
ATOM 1348 C C . ARG A 1 170 ? -30.075 2.612 24.204 1.00 93.56 170 ARG A C 1
ATOM 1350 O O . ARG A 1 170 ? -29.434 2.146 23.267 1.00 93.56 170 ARG A O 1
ATOM 1357 N N . TRP A 1 171 ? -30.656 3.808 24.124 1.00 93.94 171 TRP A N 1
ATOM 1358 C CA . TRP A 1 171 ? -30.629 4.615 22.900 1.00 93.94 171 TRP A CA 1
ATOM 1359 C C . TRP A 1 171 ? -29.205 4.903 22.389 1.00 93.94 171 TRP A C 1
ATOM 1361 O O . TRP A 1 171 ? -29.011 4.981 21.182 1.00 93.94 171 TRP A O 1
ATOM 1371 N N . GLN A 1 172 ? -28.199 5.009 23.270 1.00 91.94 172 GLN A N 1
ATOM 1372 C CA . GLN A 1 172 ? -26.810 5.238 22.851 1.00 91.94 172 GLN A CA 1
ATOM 1373 C C . GLN A 1 172 ? -26.236 4.059 22.060 1.00 91.94 172 GLN A C 1
ATOM 1375 O O . GLN A 1 172 ? -25.520 4.277 21.088 1.00 91.94 172 GLN A O 1
ATOM 1380 N N . ASP A 1 173 ? -26.561 2.830 22.467 1.00 92.50 173 ASP A N 1
ATOM 1381 C CA . ASP A 1 173 ? -26.174 1.606 21.762 1.00 92.50 173 ASP A CA 1
ATOM 1382 C C . ASP A 1 173 ? -26.826 1.559 20.372 1.00 92.50 173 ASP A C 1
ATOM 1384 O O . ASP A 1 173 ? -26.145 1.365 19.368 1.00 92.50 173 ASP A O 1
ATOM 1388 N N . HIS A 1 174 ? -28.123 1.874 20.283 1.00 92.38 174 HIS A N 1
ATOM 1389 C CA . HIS A 1 174 ? -28.831 1.937 19.001 1.00 92.38 174 HIS A CA 1
ATOM 1390 C C . HIS A 1 174 ? -28.266 3.004 18.056 1.00 92.38 174 HIS A C 1
ATOM 1392 O O . HIS A 1 174 ? -28.051 2.720 16.879 1.00 92.38 174 HIS A O 1
ATOM 1398 N N . VAL A 1 175 ? -27.979 4.208 18.560 1.00 93.56 175 VAL A N 1
ATOM 1399 C CA . VAL A 1 175 ? -27.377 5.287 17.761 1.00 93.56 175 VAL A CA 1
ATOM 1400 C C . VAL A 1 175 ? -25.965 4.908 17.308 1.00 93.56 175 VAL A C 1
ATOM 1402 O O . VAL A 1 175 ? -25.645 5.040 16.128 1.00 93.56 175 VAL A O 1
ATOM 1405 N N . GLY A 1 176 ? -25.128 4.386 18.208 1.00 90.75 176 GLY A N 1
ATOM 1406 C CA . GLY A 1 176 ? -23.769 3.958 17.872 1.00 90.75 176 GLY A CA 1
ATOM 1407 C C . GLY A 1 176 ? -23.736 2.808 16.864 1.00 90.75 176 GLY A C 1
ATOM 1408 O O . GLY A 1 176 ? -22.961 2.842 15.905 1.00 90.75 176 GLY A O 1
ATOM 1409 N N . SER A 1 177 ? -24.622 1.827 17.029 1.00 90.06 177 SER A N 1
ATOM 1410 C CA . SER A 1 177 ? -24.794 0.718 16.089 1.00 90.06 177 SER A CA 1
ATOM 1411 C C . SER A 1 177 ? -25.269 1.208 14.721 1.00 90.06 177 SER A C 1
ATOM 1413 O O . SER A 1 177 ? -24.724 0.788 13.704 1.00 90.06 177 SER A O 1
ATOM 1415 N N . PHE A 1 178 ? -26.221 2.146 14.674 1.00 92.94 178 PHE A N 1
ATOM 1416 C CA . PHE A 1 178 ? -26.695 2.747 13.426 1.00 92.94 178 PHE A CA 1
ATOM 1417 C C . PHE A 1 178 ? -25.568 3.449 12.656 1.00 92.94 178 PHE A C 1
ATOM 1419 O O . PHE A 1 178 ? -25.369 3.169 11.474 1.00 92.94 178 PHE A O 1
ATOM 1426 N N . PHE A 1 179 ? -24.781 4.301 13.321 1.00 90.94 179 PHE A N 1
ATOM 1427 C CA . PHE A 1 179 ? -23.637 4.963 12.683 1.00 90.94 179 PHE A CA 1
ATOM 1428 C C . PHE A 1 179 ? -22.552 3.975 12.245 1.00 90.94 179 PHE A C 1
ATOM 1430 O O . PHE A 1 179 ? -21.975 4.146 11.173 1.00 90.94 179 PHE A O 1
ATOM 1437 N N . SER A 1 180 ? -22.305 2.920 13.027 1.00 89.81 180 SER A N 1
ATOM 1438 C CA . SER A 1 180 ? -21.350 1.867 12.661 1.00 89.81 180 SER A CA 1
ATOM 1439 C C . SER A 1 180 ? -21.792 1.125 11.399 1.00 89.81 180 SER A C 1
ATOM 1441 O O . SER A 1 180 ? -20.986 0.905 10.498 1.00 89.81 180 SER A O 1
ATOM 1443 N N . ILE A 1 181 ? -23.082 0.790 11.297 1.00 92.31 181 ILE A N 1
ATOM 1444 C CA . ILE A 1 181 ? -23.655 0.153 10.107 1.00 92.31 181 ILE A CA 1
ATOM 1445 C C . ILE A 1 181 ? -23.557 1.093 8.906 1.00 92.31 181 ILE A C 1
ATOM 1447 O O . ILE A 1 181 ? -23.076 0.672 7.859 1.00 92.31 181 ILE A O 1
ATOM 1451 N N . LEU A 1 182 ? -23.936 2.367 9.046 1.00 92.12 182 LEU A N 1
ATOM 1452 C CA . LEU A 1 182 ? -23.807 3.344 7.960 1.00 92.12 182 LEU A CA 1
ATOM 1453 C C . LEU A 1 182 ? -22.365 3.464 7.456 1.00 92.12 182 LEU A C 1
ATOM 1455 O O . LEU A 1 182 ? -22.143 3.433 6.247 1.00 92.12 182 LEU A O 1
ATOM 1459 N N . ALA A 1 183 ? -21.391 3.558 8.362 1.00 87.69 183 ALA A N 1
ATOM 1460 C CA . ALA A 1 183 ? -19.980 3.664 8.001 1.00 87.69 183 ALA A CA 1
ATOM 1461 C C . ALA A 1 183 ? -19.470 2.432 7.231 1.00 87.69 183 ALA A C 1
ATOM 1463 O O . ALA A 1 183 ? -18.642 2.573 6.337 1.00 87.69 183 ALA A O 1
ATOM 1464 N N . VAL A 1 184 ? -19.973 1.236 7.553 1.00 89.62 184 VAL A N 1
ATOM 1465 C CA . VAL A 1 184 ? -19.614 -0.012 6.856 1.00 89.62 184 VAL A CA 1
ATOM 1466 C C . VAL A 1 184 ? -20.362 -0.160 5.527 1.00 89.62 184 VAL A C 1
ATOM 1468 O O . VAL A 1 184 ? -19.807 -0.683 4.562 1.00 89.62 184 VAL A O 1
ATOM 1471 N N . CYS A 1 185 ? -21.619 0.282 5.462 1.00 95.50 185 CYS A N 1
ATOM 1472 C CA . CYS A 1 185 ? -22.471 0.121 4.287 1.00 95.50 185 CYS A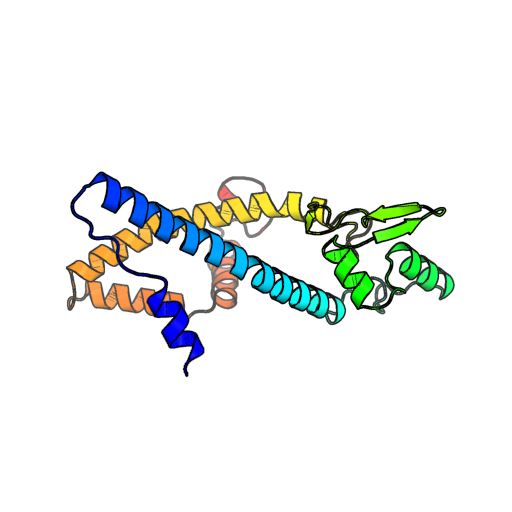 CA 1
ATOM 1473 C C . CYS A 1 185 ? -22.175 1.131 3.176 1.00 95.50 185 CYS A C 1
ATOM 1475 O O . CYS A 1 185 ? -22.400 0.813 2.010 1.00 95.50 185 CYS A O 1
ATOM 1477 N N . ILE A 1 186 ? -21.706 2.338 3.506 1.00 94.00 186 ILE A N 1
ATOM 1478 C CA . ILE A 1 186 ? -21.380 3.353 2.502 1.00 94.00 186 ILE A CA 1
ATOM 1479 C C . ILE A 1 186 ? -19.975 3.071 1.952 1.00 94.00 186 ILE A C 1
ATOM 1481 O O . ILE A 1 186 ? -18.997 3.156 2.695 1.00 94.00 186 ILE A O 1
ATOM 1485 N N . PRO A 1 187 ? -19.823 2.785 0.647 1.00 92.75 187 PRO A N 1
ATOM 1486 C CA . PRO A 1 187 ? -18.508 2.545 0.077 1.00 92.75 187 PRO A CA 1
ATOM 1487 C C . PRO A 1 187 ? -17.629 3.797 0.150 1.00 92.75 187 PRO A C 1
ATOM 1489 O O . PRO A 1 187 ? -18.075 4.904 -0.163 1.00 92.75 187 PRO A O 1
ATOM 1492 N N . ALA A 1 188 ? -16.346 3.622 0.473 1.00 89.69 188 ALA A N 1
ATOM 1493 C CA . ALA A 1 188 ? -15.399 4.735 0.590 1.00 89.69 188 ALA A CA 1
ATOM 1494 C C . ALA A 1 188 ? -15.296 5.580 -0.697 1.00 89.69 188 ALA A C 1
ATOM 1496 O O . ALA A 1 188 ? -15.167 6.800 -0.625 1.00 89.69 188 ALA A O 1
ATOM 1497 N N . PHE A 1 189 ? -15.425 4.953 -1.875 1.00 91.94 189 PHE A N 1
ATOM 1498 C CA . PHE A 1 189 ? -15.407 5.652 -3.166 1.00 91.94 189 PHE A CA 1
ATOM 1499 C C . PHE A 1 189 ? -16.646 6.531 -3.412 1.00 91.94 189 PHE A C 1
ATOM 1501 O O . PHE A 1 189 ? -16.605 7.383 -4.292 1.00 91.94 189 PHE A O 1
ATOM 1508 N N . VAL A 1 190 ? -17.738 6.330 -2.663 1.00 94.38 190 VAL A N 1
ATOM 1509 C CA . VAL A 1 190 ? -18.927 7.199 -2.682 1.00 94.38 190 VAL A CA 1
ATOM 1510 C C . VAL A 1 190 ? -18.769 8.307 -1.648 1.00 94.38 190 VAL A C 1
ATOM 1512 O O . VAL A 1 190 ? -18.976 9.479 -1.954 1.00 94.38 190 VAL A O 1
ATOM 1515 N N . LEU A 1 191 ? -18.369 7.940 -0.428 1.00 91.31 191 LEU A N 1
ATOM 1516 C CA . LEU A 1 191 ? -18.246 8.881 0.680 1.00 91.31 191 LEU A CA 1
ATOM 1517 C C . LEU A 1 191 ? -17.203 9.972 0.394 1.00 91.31 191 LEU A C 1
ATOM 1519 O O . LEU A 1 191 ? -17.478 11.144 0.635 1.00 91.31 191 LEU A O 1
ATOM 1523 N N . GLY A 1 192 ? -16.043 9.606 -0.163 1.00 90.50 192 GLY A N 1
ATOM 1524 C CA . GLY A 1 192 ? -14.956 10.543 -0.465 1.00 90.50 192 GLY A CA 1
ATOM 1525 C C . GLY A 1 192 ? -15.390 11.708 -1.366 1.00 90.50 192 GLY A C 1
ATOM 1526 O O . GLY A 1 192 ? -15.325 12.857 -0.930 1.00 90.50 192 GLY A O 1
ATOM 1527 N N . PRO A 1 193 ? -15.892 11.456 -2.590 1.00 92.62 193 PRO A N 1
ATOM 1528 C CA . PRO A 1 193 ? -16.376 12.514 -3.478 1.00 92.62 193 PRO A CA 1
ATOM 1529 C C . PRO A 1 193 ? -17.511 13.353 -2.882 1.00 92.62 193 PRO A C 1
ATOM 1531 O O . PRO A 1 193 ? -17.525 14.569 -3.061 1.00 92.62 193 PRO A O 1
ATOM 1534 N N . VAL A 1 194 ? -18.445 12.735 -2.147 1.00 94.00 194 VAL A N 1
ATOM 1535 C CA . VAL A 1 194 ? -19.533 13.467 -1.475 1.00 94.00 194 VAL A CA 1
ATOM 1536 C C . VAL A 1 194 ? -18.971 14.445 -0.442 1.00 94.00 194 VAL A C 1
ATOM 1538 O O . VAL A 1 194 ? -19.373 15.609 -0.427 1.00 94.00 194 VAL A O 1
ATOM 1541 N N . LEU A 1 195 ? -18.010 14.011 0.377 1.00 91.38 195 LEU A N 1
ATOM 1542 C CA . LEU A 1 195 ? -17.340 14.879 1.346 1.00 91.38 195 LEU A CA 1
ATOM 1543 C C . LEU A 1 195 ? -16.561 16.006 0.661 1.00 91.38 195 LEU A C 1
ATOM 1545 O O . LEU A 1 195 ? -16.657 17.143 1.110 1.00 91.38 195 LEU A O 1
ATOM 1549 N N . ILE A 1 196 ? -15.871 15.738 -0.453 1.00 91.25 196 ILE A N 1
ATOM 1550 C CA . ILE A 1 196 ? -15.169 16.773 -1.234 1.00 91.25 196 ILE A CA 1
ATOM 1551 C C . ILE A 1 196 ? -16.153 17.837 -1.741 1.00 91.25 196 ILE A C 1
ATOM 1553 O O . ILE A 1 196 ? -15.904 19.033 -1.600 1.00 91.25 196 ILE A O 1
ATOM 1557 N N . VAL A 1 197 ? -17.297 17.432 -2.300 1.00 93.44 197 VAL A N 1
ATOM 1558 C CA . VAL A 1 197 ? -18.300 18.384 -2.806 1.00 93.44 197 VAL A CA 1
ATOM 1559 C C . VAL A 1 197 ? -18.901 19.215 -1.673 1.00 93.44 197 VAL A C 1
ATOM 1561 O O . VAL A 1 197 ? -19.085 20.422 -1.830 1.00 93.44 197 VAL A O 1
ATOM 1564 N N . LEU A 1 198 ? -19.215 18.598 -0.535 1.00 94.38 198 LEU A N 1
ATOM 1565 C CA . LEU A 1 198 ? -19.853 19.292 0.582 1.00 94.38 198 LEU A CA 1
ATOM 1566 C C . LEU A 1 198 ? -18.876 20.186 1.355 1.00 94.38 198 LEU A C 1
ATOM 1568 O O . LEU A 1 198 ? -19.185 21.354 1.570 1.00 94.38 198 LEU A O 1
ATOM 1572 N N . LEU A 1 199 ? -17.717 19.655 1.748 1.00 91.81 199 LEU A N 1
ATOM 1573 C CA . LEU A 1 199 ? -16.766 20.300 2.664 1.00 91.81 199 LEU A CA 1
ATOM 1574 C C . LEU A 1 199 ? -15.568 20.962 1.969 1.00 91.81 199 LEU A C 1
ATOM 1576 O O . LEU A 1 199 ? -14.803 21.676 2.613 1.00 91.81 199 LEU A O 1
ATOM 1580 N N . GLY A 1 200 ? -15.373 20.705 0.678 1.00 89.50 200 GLY A N 1
ATOM 1581 C CA . GLY A 1 200 ? -14.323 21.341 -0.114 1.00 89.50 200 GLY A CA 1
ATOM 1582 C C . GLY A 1 200 ? -14.851 22.391 -1.086 1.00 89.50 200 GLY A C 1
ATOM 1583 O O . GLY A 1 200 ? -14.206 23.413 -1.298 1.00 89.50 200 GLY A O 1
ATOM 1584 N N . ILE A 1 201 ? -16.035 22.163 -1.668 1.00 91.25 201 ILE A N 1
ATOM 1585 C CA . ILE A 1 201 ? -16.596 23.044 -2.707 1.00 91.25 201 ILE A CA 1
ATOM 1586 C C . ILE A 1 201 ? -17.748 23.903 -2.172 1.00 91.25 201 ILE A C 1
ATOM 1588 O O . ILE A 1 201 ? -17.714 25.121 -2.317 1.00 91.25 201 ILE A O 1
ATOM 1592 N N . LYS A 1 202 ? -18.785 23.296 -1.576 1.00 92.81 202 LYS A N 1
ATOM 1593 C CA . LYS A 1 202 ? -19.982 24.034 -1.125 1.00 92.81 202 LYS A CA 1
ATOM 1594 C C . LYS A 1 202 ? -19.738 24.848 0.141 1.00 92.81 202 LYS A C 1
ATOM 1596 O O . LYS A 1 202 ? -20.063 26.030 0.185 1.00 92.81 202 LYS A O 1
ATOM 1601 N N . TRP A 1 203 ? -19.198 24.208 1.169 1.00 91.38 203 TRP A N 1
ATOM 1602 C CA . TRP A 1 203 ? -18.705 24.854 2.376 1.00 91.38 203 TRP A CA 1
ATOM 1603 C C . TRP A 1 203 ? -17.195 24.701 2.316 1.00 91.38 203 TRP A C 1
ATOM 1605 O O . TRP A 1 203 ? -16.735 23.639 2.704 1.00 91.38 203 TRP A O 1
ATOM 1615 N N . PRO A 1 204 ? -16.431 25.652 1.753 1.00 85.62 204 PRO A N 1
ATOM 1616 C CA . PRO A 1 204 ? -14.991 25.513 1.516 1.00 85.62 204 PRO A CA 1
ATOM 1617 C C . PRO A 1 204 ? -14.203 25.517 2.839 1.00 85.62 204 PRO A C 1
ATOM 1619 O O . PRO A 1 204 ? -13.491 26.463 3.164 1.00 85.62 204 PRO A O 1
ATOM 1622 N N . VAL A 1 205 ? -14.394 24.465 3.634 1.00 86.62 205 VAL A N 1
ATOM 1623 C CA . VAL A 1 205 ? -13.784 24.231 4.943 1.00 86.62 205 VAL A CA 1
ATOM 1624 C C . VAL A 1 205 ? -12.399 23.619 4.752 1.00 86.62 205 VAL A C 1
ATOM 1626 O O . VAL A 1 205 ? -11.478 23.969 5.483 1.00 86.62 205 VAL A O 1
ATOM 1629 N N . PHE A 1 206 ? -12.243 22.750 3.747 1.00 87.69 206 PHE A N 1
ATOM 1630 C CA . PHE A 1 206 ? -10.995 22.047 3.451 1.00 87.69 206 PHE A CA 1
ATOM 1631 C C . PHE A 1 206 ? -10.507 22.295 2.016 1.00 87.69 206 PHE A C 1
ATOM 1633 O O . PHE A 1 206 ? -11.317 22.478 1.102 1.00 87.69 206 PHE A O 1
ATOM 1640 N N . PRO A 1 207 ? -9.182 22.276 1.780 1.00 84.50 207 PRO A N 1
ATOM 1641 C CA . PRO A 1 207 ? -8.628 22.327 0.434 1.00 84.50 207 PRO A CA 1
ATOM 1642 C C . PRO A 1 207 ? -8.946 21.037 -0.339 1.00 84.50 207 PRO A C 1
ATOM 1644 O O . PRO A 1 207 ? -8.874 19.933 0.190 1.00 84.50 207 PRO A O 1
ATOM 1647 N N . VAL A 1 208 ? -9.271 21.170 -1.626 1.00 82.56 208 VAL A N 1
ATOM 1648 C CA . VAL A 1 208 ? -9.720 20.048 -2.477 1.00 82.56 208 VAL A CA 1
ATOM 1649 C C . VAL A 1 208 ? -8.590 19.294 -3.188 1.00 82.56 208 VAL A C 1
ATOM 1651 O O . VAL A 1 208 ? -8.851 18.295 -3.857 1.00 82.56 208 VAL A O 1
ATOM 1654 N N . GLY A 1 209 ? -7.338 19.745 -3.080 1.00 80.38 209 GLY A N 1
ATOM 1655 C CA . GLY A 1 209 ? -6.216 19.086 -3.745 1.00 80.38 209 GLY A CA 1
ATOM 1656 C C . GLY A 1 209 ? -4.852 19.679 -3.415 1.00 80.38 209 GLY A C 1
ATOM 1657 O O . GLY A 1 209 ? -4.760 20.703 -2.746 1.00 80.38 209 GLY A O 1
ATOM 1658 N N . LEU A 1 210 ? -3.812 19.030 -3.956 1.00 81.31 210 LEU A N 1
ATOM 1659 C CA . LEU A 1 210 ? -2.386 19.271 -3.693 1.00 81.31 210 LEU A CA 1
ATOM 1660 C C . LEU A 1 210 ? -1.940 18.901 -2.273 1.00 81.31 210 LEU A C 1
ATOM 1662 O O . LEU A 1 210 ? -2.727 18.536 -1.405 1.00 81.31 210 LEU A O 1
ATOM 1666 N N . TRP A 1 211 ? -0.626 18.955 -2.074 1.00 76.56 211 TRP A N 1
ATOM 1667 C CA . TRP A 1 211 ? 0.021 18.729 -0.792 1.00 76.56 211 TRP A CA 1
ATOM 1668 C C . TRP A 1 211 ? 0.907 19.934 -0.487 1.00 76.56 211 TRP A C 1
ATOM 1670 O O . TRP A 1 211 ? 1.908 20.144 -1.169 1.00 76.56 211 TRP A O 1
ATOM 1680 N N . GLY A 1 212 ? 0.513 20.763 0.483 1.00 69.31 212 GLY A N 1
ATOM 1681 C CA . GLY A 1 212 ? 1.221 22.020 0.774 1.00 69.31 212 GLY A CA 1
ATOM 1682 C C . GLY A 1 212 ? 1.381 22.366 2.254 1.00 69.31 212 GLY A C 1
ATOM 1683 O O . GLY A 1 212 ? 2.310 23.081 2.611 1.00 69.31 212 GLY A O 1
ATOM 1684 N N . GLY A 1 213 ? 0.522 21.854 3.140 1.00 74.88 213 GLY A N 1
ATOM 1685 C CA . GLY A 1 213 ? 0.591 22.162 4.572 1.00 74.88 213 GLY A CA 1
ATOM 1686 C C . GLY A 1 213 ? -0.405 21.358 5.411 1.00 74.88 213 GLY A C 1
ATOM 1687 O O . GLY A 1 213 ? -1.180 20.594 4.838 1.00 74.88 213 GLY A O 1
ATOM 1688 N N . PRO A 1 214 ? -0.432 21.549 6.746 1.00 71.19 214 PRO A N 1
ATOM 1689 C CA . PRO A 1 214 ? -1.230 20.745 7.684 1.00 71.19 214 PRO A CA 1
ATOM 1690 C C . PRO A 1 214 ? -2.728 20.688 7.359 1.00 71.19 214 PRO A C 1
ATOM 1692 O O . PRO A 1 214 ? -3.367 19.668 7.578 1.00 71.19 214 PRO A O 1
ATOM 1695 N N . TRP A 1 215 ? -3.270 21.752 6.764 1.00 71.94 215 TRP A N 1
ATOM 1696 C CA . TRP A 1 215 ? -4.662 21.829 6.313 1.00 71.94 215 TRP A CA 1
ATOM 1697 C C . TRP A 1 215 ? -5.023 20.875 5.168 1.00 71.94 215 TRP A C 1
ATOM 1699 O O . TRP A 1 215 ? -6.199 20.663 4.926 1.00 71.94 215 TRP A O 1
ATOM 1709 N N . HIS A 1 216 ? -4.039 20.309 4.462 1.00 77.88 216 HIS A N 1
ATOM 1710 C CA . HIS A 1 216 ? -4.264 19.280 3.435 1.00 77.88 216 HIS A CA 1
ATOM 1711 C C . HIS A 1 216 ? -4.267 17.861 4.024 1.00 77.88 216 HIS A C 1
ATOM 1713 O O . HIS A 1 216 ? -4.425 16.886 3.293 1.00 77.88 216 HIS A O 1
ATOM 1719 N N . VAL A 1 217 ? -4.021 17.744 5.331 1.00 69.81 217 VAL A N 1
ATOM 1720 C CA . VAL A 1 217 ? -3.875 16.472 6.046 1.00 69.81 217 VAL A CA 1
ATOM 1721 C C . VAL A 1 217 ? -5.093 16.173 6.936 1.00 69.81 217 VAL A C 1
ATOM 1723 O O . VAL A 1 217 ? -5.283 15.028 7.342 1.00 69.81 217 VAL A O 1
ATOM 1726 N N . ILE A 1 218 ? -5.897 17.196 7.244 1.00 62.00 218 ILE A N 1
ATOM 1727 C CA . ILE A 1 218 ? -7.141 17.134 8.031 1.00 62.00 218 ILE A CA 1
ATOM 1728 C C . ILE A 1 218 ? -8.318 17.078 7.059 1.00 62.00 218 ILE A C 1
ATOM 1730 O O . ILE A 1 218 ? -9.231 16.262 7.307 1.00 62.00 218 ILE A O 1
#

Sequence (218 aa):
MTLFARLLKRFKRPALYSVAGARAWFCAVSLAYFLRRLATLVPLVLVISFLAFCLVRVAPGGPFDKERAPATPDIERNLKAKYHLDEPLWKQYLRFIGIGFEKRNDEWRAFEGGLARGDFGPSLKYRNHSVNDIIAQGLPVSLSLGILSFCFALGFGIPVGVWTAIRRGRWQDHVGSFFSILAVCIPAFVLGPVLIVLLGIKWPVFPVGLWGGPWHVI

Secondary structure (DSSP, 8-state):
-HHHHHHHTT-------SHHHHHHHHHHHHHHHHHHHHHHHHHHHHHHHHHHHHHHHHSS--TTSTTT--SSHHHHHHHHHHTTTTS-HHHHHHHHHT-SEEEETTEEEEPSSBGGGTB--B-SSSTT-BHHHHHHHHHHHHHHHHHHHHHHHHHHHHHHHHHHHHTTTSHHHHHHHHHHHHHHHS-HHHHHHHHHIIIIIIS--S--S---SGGGT-

Foldseek 3Di:
DPVVVVVVVVCPPDPCPDPVSVVVVVVVVVVVVVVVVVVVVVVVCVVVLVVVLVCVVVDPQFCCPPVNHDPDVVVVVVVCVVLVVPPPPVVNSCLQQQHDWDQDPNDTDGRDDHPVNVFRACDRRDPPDGPSNVCVVVVVVVVLLVVVVVCCCCVPVVVLVVVLVVVDPDPSVVVSVVVVCVVVPDDPVRVVVVCCCVPCPVVNVAPNDDDDDPRPSD

Radius of gyration: 26.92 Å; chains: 1; bounding box: 61×68×73 Å